Protein AF-A0A962DNU1-F1 (afdb_monomer)

pLDDT: mean 86.79, std 13.13, range [37.0, 98.0]

Structure (mmCIF, N/CA/C/O backbone):
data_AF-A0A962DNU1-F1
#
_entry.id   AF-A0A962DNU1-F1
#
loop_
_atom_site.group_PDB
_atom_site.id
_atom_site.type_symbol
_atom_site.label_atom_id
_atom_site.label_alt_id
_atom_site.label_comp_id
_atom_site.label_asym_id
_atom_site.label_entity_id
_atom_site.label_seq_id
_atom_site.pdbx_PDB_ins_code
_atom_site.Cartn_x
_atom_site.Cartn_y
_atom_site.Cartn_z
_atom_site.occupancy
_atom_site.B_iso_or_equiv
_atom_site.auth_seq_id
_atom_site.auth_comp_id
_atom_site.auth_asym_id
_atom_site.auth_atom_id
_atom_site.pdbx_PDB_model_num
ATOM 1 N N . VAL A 1 1 ? -7.376 10.886 1.011 1.00 90.06 1 VAL A N 1
ATOM 2 C CA . VAL A 1 1 ? -7.982 9.969 0.006 1.00 90.06 1 VAL A CA 1
ATOM 3 C C . VAL A 1 1 ? -8.349 8.607 0.583 1.00 90.06 1 VAL A C 1
ATOM 5 O O . VAL A 1 1 ? -9.534 8.380 0.770 1.00 90.06 1 VAL A O 1
ATOM 8 N N . LEU A 1 2 ? -7.402 7.695 0.871 1.00 94.50 2 LEU A N 1
ATOM 9 C CA . LEU A 1 2 ? -7.750 6.347 1.369 1.00 94.50 2 LEU A CA 1
ATOM 10 C C . LEU A 1 2 ? -8.542 6.388 2.683 1.00 94.50 2 LEU A C 1
ATOM 12 O O . LEU A 1 2 ? -9.574 5.735 2.797 1.00 94.50 2 LEU A O 1
ATOM 16 N N . ALA A 1 3 ? -8.090 7.204 3.640 1.00 93.69 3 ALA A N 1
ATOM 17 C CA . ALA A 1 3 ? -8.799 7.414 4.898 1.00 93.69 3 ALA A CA 1
ATOM 18 C C . ALA A 1 3 ? -10.212 7.979 4.671 1.00 93.69 3 ALA A C 1
ATOM 20 O O . ALA A 1 3 ? -11.169 7.456 5.229 1.00 93.69 3 ALA A O 1
ATOM 21 N N . ASP A 1 4 ? -10.363 8.979 3.798 1.00 92.88 4 ASP A N 1
ATOM 22 C CA . ASP A 1 4 ? -11.668 9.585 3.496 1.00 92.88 4 ASP A CA 1
ATOM 23 C C . ASP A 1 4 ? -12.625 8.597 2.828 1.00 92.88 4 ASP A C 1
ATOM 25 O O . ASP A 1 4 ? -13.796 8.541 3.189 1.00 92.88 4 ASP A O 1
ATOM 29 N N . ASN A 1 5 ? -12.135 7.778 1.890 1.00 95.06 5 ASN A N 1
ATOM 30 C CA . ASN A 1 5 ? -12.926 6.716 1.270 1.00 95.06 5 ASN A CA 1
ATOM 31 C C . ASN A 1 5 ? -13.371 5.677 2.310 1.00 95.06 5 ASN A C 1
ATOM 33 O O . ASN A 1 5 ? -14.540 5.297 2.324 1.00 95.06 5 ASN A O 1
ATOM 37 N N . ALA A 1 6 ? -12.480 5.276 3.221 1.00 94.44 6 ALA A N 1
ATOM 38 C CA . ALA A 1 6 ? -12.826 4.359 4.300 1.00 94.44 6 ALA A CA 1
ATOM 39 C C . ALA A 1 6 ? -13.863 4.965 5.263 1.00 94.44 6 ALA A C 1
ATOM 41 O O . ALA A 1 6 ? -14.832 4.292 5.611 1.00 94.44 6 ALA A O 1
ATOM 42 N N . ILE A 1 7 ? -13.724 6.241 5.639 1.00 93.50 7 ILE A N 1
ATOM 43 C CA . ILE A 1 7 ? -14.702 6.952 6.479 1.00 93.50 7 ILE A CA 1
ATOM 44 C C . ILE A 1 7 ? -16.047 7.078 5.758 1.00 93.50 7 ILE A C 1
ATOM 46 O O . ILE A 1 7 ? -17.095 6.821 6.352 1.00 93.50 7 ILE A O 1
ATOM 50 N N . ALA A 1 8 ? -16.038 7.443 4.475 1.00 93.19 8 ALA A N 1
ATOM 51 C CA . ALA A 1 8 ? -17.246 7.501 3.662 1.00 93.19 8 ALA A CA 1
ATOM 52 C C . ALA A 1 8 ? -17.931 6.129 3.607 1.00 93.19 8 ALA A C 1
ATOM 54 O O . ALA A 1 8 ? -19.145 6.050 3.770 1.00 93.19 8 ALA A O 1
ATOM 55 N N . GLY A 1 9 ? -17.158 5.049 3.456 1.00 92.38 9 GLY A N 1
ATOM 56 C CA . GLY A 1 9 ? -17.661 3.677 3.483 1.00 92.38 9 GLY A CA 1
ATOM 57 C C . GLY A 1 9 ? -18.264 3.280 4.830 1.00 92.38 9 GLY A C 1
ATOM 58 O O . GLY A 1 9 ? -19.312 2.644 4.856 1.00 92.38 9 GLY A O 1
ATOM 59 N N . GLN A 1 10 ? -17.661 3.702 5.945 1.00 90.19 10 GLN A N 1
ATOM 60 C CA . GLN A 1 10 ? -18.200 3.476 7.292 1.00 90.19 10 GLN A CA 1
ATOM 61 C C . GLN A 1 10 ? -19.507 4.244 7.546 1.00 90.19 10 GLN A C 1
ATOM 63 O O . GLN A 1 10 ? -20.372 3.755 8.268 1.00 90.19 10 GLN A O 1
ATOM 68 N N . LYS A 1 11 ? -19.656 5.443 6.966 1.00 89.94 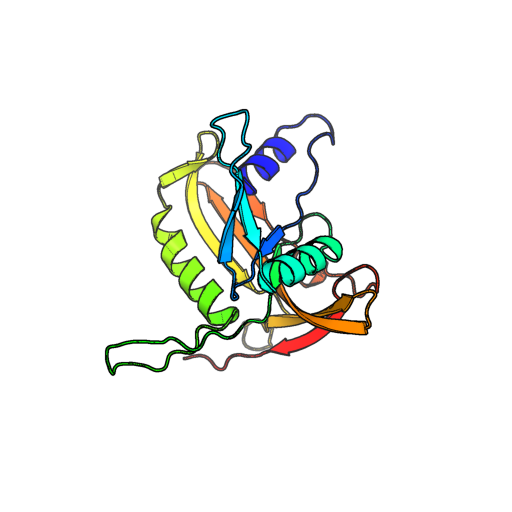11 LYS A N 1
ATOM 69 C CA . LYS A 1 11 ? -20.847 6.298 7.120 1.00 89.94 11 LYS A CA 1
ATOM 70 C C . LYS A 1 11 ? -21.970 5.969 6.131 1.00 89.94 11 LYS A C 1
ATOM 72 O O . LYS A 1 11 ? -23.107 6.390 6.339 1.00 89.94 11 LYS A O 1
ATOM 77 N N . ALA A 1 12 ? -21.676 5.263 5.042 1.00 89.69 12 ALA A N 1
ATOM 78 C CA . ALA A 1 12 ? -22.659 4.9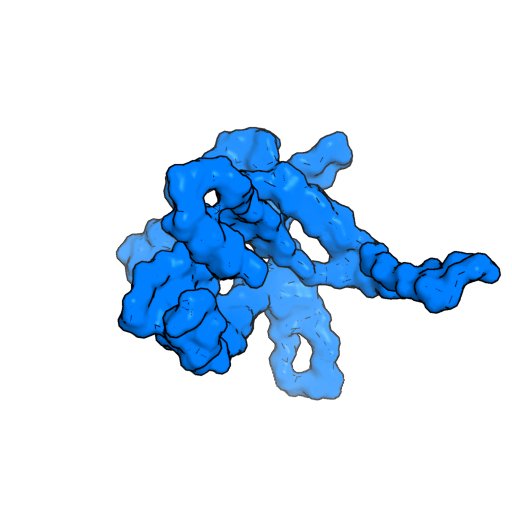60 4.012 1.00 89.69 12 ALA A CA 1
ATOM 79 C C . ALA A 1 12 ? -23.690 3.929 4.506 1.00 89.69 12 ALA A C 1
ATOM 81 O O . ALA A 1 12 ? -23.347 2.834 4.939 1.00 89.69 12 ALA A O 1
ATOM 82 N N . ALA A 1 13 ? -24.980 4.251 4.369 1.00 83.38 13 ALA A N 1
ATOM 83 C CA . ALA A 1 13 ? -26.078 3.339 4.717 1.00 83.38 13 ALA A CA 1
ATOM 84 C C . ALA A 1 13 ? -26.212 2.141 3.752 1.00 83.38 13 ALA A C 1
ATOM 86 O O . ALA A 1 13 ? -26.921 1.178 4.031 1.00 83.38 13 ALA A O 1
ATOM 87 N N . SER A 1 14 ? -25.550 2.206 2.595 1.00 86.38 14 SER A N 1
ATOM 88 C CA . SER A 1 14 ? -25.542 1.166 1.566 1.00 86.38 14 SER A CA 1
ATOM 89 C C . SER A 1 14 ? -24.121 0.961 1.036 1.00 86.38 14 SER A C 1
ATOM 91 O O . SER A 1 14 ? -23.241 1.792 1.251 1.00 86.38 14 SER A O 1
ATOM 93 N N . ARG A 1 15 ? -23.875 -0.146 0.326 1.00 83.94 15 ARG A N 1
ATOM 94 C CA . ARG A 1 15 ? -22.558 -0.495 -0.244 1.00 83.94 15 ARG A CA 1
ATOM 95 C C . ARG A 1 15 ? -22.231 0.292 -1.524 1.00 83.94 15 ARG A C 1
ATOM 97 O O . ARG A 1 15 ? -21.867 -0.293 -2.538 1.00 83.94 15 ARG A O 1
ATOM 104 N N . THR A 1 16 ? -22.401 1.611 -1.497 1.00 91.88 16 THR A N 1
ATOM 105 C CA . THR A 1 16 ? -22.161 2.498 -2.649 1.00 91.88 16 THR A CA 1
ATOM 106 C C . THR A 1 16 ? -20.724 2.999 -2.737 1.00 91.88 16 THR A C 1
ATOM 108 O O . THR A 1 16 ? -20.302 3.446 -3.800 1.00 91.88 16 THR A O 1
ATOM 111 N N . VAL A 1 17 ? -19.960 2.915 -1.646 1.00 95.06 17 VAL A N 1
ATOM 112 C CA . VAL A 1 17 ? -18.558 3.344 -1.615 1.00 95.06 17 VAL A CA 1
ATOM 113 C C . VAL A 1 17 ? -17.656 2.177 -2.037 1.00 95.06 17 VAL A C 1
ATOM 115 O O . VAL A 1 17 ? -17.676 1.134 -1.379 1.00 95.06 17 VAL A O 1
ATOM 118 N N . PRO A 1 18 ? -16.872 2.312 -3.123 1.00 94.56 18 PRO A N 1
ATOM 119 C CA . PRO A 1 18 ? -16.012 1.238 -3.601 1.00 94.56 18 PRO A CA 1
ATOM 120 C C . PRO A 1 18 ? -14.772 1.083 -2.719 1.00 94.56 18 PRO A C 1
ATOM 122 O O . PRO A 1 18 ? -14.249 2.066 -2.190 1.00 94.56 18 PRO A O 1
ATOM 125 N N . LEU A 1 19 ? -14.260 -0.148 -2.639 1.00 94.38 19 LEU A N 1
ATOM 126 C CA . LEU A 1 19 ? -12.949 -0.422 -2.059 1.00 94.38 19 LEU A CA 1
ATOM 127 C C . LEU A 1 19 ? -11.858 -0.009 -3.044 1.00 94.38 19 LEU A C 1
ATOM 129 O O . LEU A 1 19 ? -11.752 -0.563 -4.141 1.00 94.38 19 LEU A O 1
ATOM 133 N N . LEU A 1 20 ? -11.039 0.957 -2.641 1.00 96.06 20 LEU A N 1
ATOM 134 C CA . LEU A 1 20 ? -9.926 1.419 -3.457 1.00 96.06 20 LEU A CA 1
ATOM 135 C C . LEU A 1 20 ? -8.789 0.399 -3.463 1.00 96.06 20 LEU A C 1
ATOM 137 O O . LEU A 1 20 ? -8.503 -0.257 -2.464 1.00 96.06 20 LEU A O 1
ATOM 141 N N . ARG A 1 21 ? -8.133 0.288 -4.614 1.00 96.19 21 ARG A N 1
ATOM 142 C CA . ARG A 1 21 ? -6.874 -0.436 -4.784 1.00 96.19 21 ARG A CA 1
ATOM 143 C C . ARG A 1 21 ? -5.774 0.590 -4.943 1.00 96.19 21 ARG A C 1
ATOM 145 O O . ARG A 1 21 ? -5.973 1.594 -5.627 1.00 96.19 21 ARG A O 1
ATOM 152 N N . THR A 1 22 ? -4.636 0.380 -4.302 1.00 96.62 22 THR A N 1
ATOM 153 C CA . THR A 1 22 ? -3.547 1.358 -4.330 1.00 96.62 22 THR A CA 1
ATOM 154 C C . THR A 1 22 ? -2.217 0.663 -4.507 1.00 96.62 22 THR A C 1
ATOM 156 O O . THR A 1 22 ? -1.989 -0.434 -4.001 1.00 96.62 22 THR A O 1
ATOM 159 N N . SER A 1 23 ? -1.329 1.297 -5.259 1.00 96.19 23 SER A N 1
ATOM 160 C CA . SER A 1 23 ? 0.041 0.839 -5.419 1.00 96.19 23 SER A CA 1
ATOM 161 C C . SER A 1 23 ? 0.984 2.023 -5.326 1.00 96.19 23 SER A C 1
ATOM 163 O O . SER A 1 23 ? 0.692 3.091 -5.861 1.00 96.19 23 SER A O 1
ATOM 165 N N . PHE A 1 24 ? 2.101 1.814 -4.647 1.00 95.75 24 PHE A N 1
ATOM 166 C CA . PHE A 1 24 ? 3.208 2.748 -4.547 1.00 95.75 24 PHE A CA 1
ATOM 167 C C . PHE A 1 24 ? 4.437 2.112 -5.176 1.00 95.75 24 PHE A C 1
ATOM 169 O O . PHE A 1 24 ? 4.700 0.925 -4.989 1.00 95.75 24 PHE A O 1
ATOM 176 N N . HIS A 1 25 ? 5.192 2.899 -5.923 1.00 94.44 25 HIS A N 1
ATOM 177 C CA . HIS A 1 25 ? 6.433 2.462 -6.533 1.00 94.44 25 HIS A CA 1
ATOM 178 C C . HIS A 1 25 ? 7.313 3.681 -6.779 1.00 94.44 25 HIS A C 1
ATOM 180 O O . HIS A 1 25 ? 6.797 4.791 -6.922 1.00 94.44 25 HIS A O 1
ATOM 186 N N . VAL A 1 26 ? 8.623 3.470 -6.823 1.00 92.25 26 VAL A N 1
ATOM 187 C CA . VAL A 1 26 ? 9.590 4.518 -7.127 1.00 92.25 26 VAL A CA 1
ATOM 188 C C . VAL A 1 26 ? 10.453 4.044 -8.279 1.00 92.25 26 VAL A C 1
ATOM 190 O O . VAL A 1 26 ? 10.909 2.904 -8.299 1.00 92.25 26 VAL A O 1
ATOM 193 N N . GLY A 1 27 ? 10.650 4.923 -9.251 1.00 89.94 27 GLY A N 1
ATOM 194 C CA . GLY A 1 27 ? 11.425 4.641 -10.444 1.00 89.94 27 GLY A CA 1
ATOM 195 C C . GLY A 1 27 ? 11.503 5.865 -11.343 1.00 89.94 27 GLY A C 1
ATOM 196 O O . GLY A 1 27 ? 10.883 6.897 -11.079 1.00 89.94 27 GLY A O 1
ATOM 197 N N . ASN A 1 28 ? 12.268 5.735 -12.419 1.00 88.94 28 ASN A N 1
ATOM 198 C CA . ASN A 1 28 ? 12.520 6.834 -13.339 1.00 88.94 28 ASN A CA 1
ATOM 199 C C . ASN A 1 28 ? 11.260 7.195 -14.141 1.00 88.94 28 ASN A C 1
ATOM 201 O O . ASN A 1 28 ? 10.579 6.328 -14.699 1.00 88.94 28 ASN A O 1
ATOM 205 N N . CYS A 1 29 ? 10.991 8.493 -14.236 1.00 92.31 29 CYS A N 1
ATOM 206 C CA . CYS A 1 29 ? 10.002 9.078 -15.131 1.00 92.31 29 CYS A CA 1
ATOM 207 C C . CYS A 1 29 ? 10.464 10.457 -15.602 1.00 92.31 29 CYS A C 1
ATOM 209 O O . CYS A 1 29 ? 11.399 11.036 -15.052 1.00 92.31 29 CYS A O 1
ATOM 211 N N . TYR A 1 30 ? 9.804 10.962 -16.633 1.00 91.00 30 TYR A N 1
ATOM 212 C CA . TYR A 1 30 ? 9.902 12.341 -17.071 1.00 91.00 30 TYR A CA 1
ATOM 213 C C . TYR A 1 30 ? 8.501 12.935 -17.175 1.00 91.00 30 TYR A C 1
ATOM 215 O O . TYR A 1 30 ? 7.520 12.230 -17.428 1.00 91.00 30 TYR A O 1
ATOM 223 N N . GLU A 1 31 ? 8.424 14.242 -16.971 1.00 91.31 31 GLU A N 1
ATOM 224 C CA . GLU A 1 31 ? 7.224 15.022 -17.234 1.00 91.31 31 GLU A CA 1
ATOM 225 C C . GLU A 1 31 ? 7.194 15.409 -18.714 1.00 91.31 31 GLU A C 1
ATOM 227 O O . GLU A 1 31 ? 8.195 15.855 -19.283 1.00 91.31 31 GLU A O 1
ATOM 232 N N . PHE A 1 32 ? 6.046 15.208 -19.352 1.00 87.31 32 PHE A N 1
ATOM 233 C CA . PHE A 1 32 ? 5.815 15.557 -20.741 1.00 87.31 32 PHE A CA 1
ATOM 234 C C . PHE A 1 32 ? 4.717 16.609 -20.839 1.00 87.31 32 PHE A C 1
ATOM 236 O O . PHE A 1 32 ? 3.576 16.383 -20.441 1.00 87.31 32 PHE A O 1
ATOM 243 N N . HIS A 1 33 ? 5.074 17.775 -21.375 1.00 84.56 33 HIS A N 1
ATOM 244 C CA . HIS A 1 33 ? 4.165 18.906 -21.501 1.00 84.56 33 HIS A CA 1
ATOM 245 C C . HIS A 1 33 ? 3.566 18.954 -22.909 1.00 84.56 33 HIS A C 1
ATOM 247 O O . HIS A 1 33 ? 4.265 19.230 -23.887 1.00 84.56 33 HIS A O 1
ATOM 253 N N . HIS A 1 34 ? 2.257 18.733 -23.012 1.00 76.25 34 HIS A N 1
ATOM 254 C CA . HIS A 1 34 ? 1.492 18.964 -24.232 1.00 76.25 34 HIS A CA 1
ATOM 255 C C . HIS A 1 34 ? 0.964 20.399 -24.256 1.00 76.25 34 HIS A C 1
ATOM 257 O O . HIS A 1 34 ? 0.163 20.795 -23.407 1.00 76.25 34 HIS A O 1
ATOM 263 N N . ALA A 1 35 ? 1.377 21.171 -25.261 1.00 69.75 35 ALA A N 1
ATOM 264 C CA . ALA A 1 35 ? 0.729 22.430 -25.601 1.00 69.75 35 ALA A CA 1
ATOM 265 C C . ALA A 1 35 ? -0.326 22.167 -26.686 1.00 69.75 35 ALA A C 1
ATOM 267 O O . ALA A 1 35 ? 0.021 21.850 -27.826 1.00 69.75 35 ALA A O 1
ATOM 268 N N . GLU A 1 36 ? -1.614 22.296 -26.359 1.00 65.44 36 GLU A N 1
ATOM 269 C CA . GLU A 1 36 ? -2.648 22.372 -27.393 1.00 65.44 36 GLU A CA 1
ATOM 270 C C . GLU A 1 36 ? -2.539 23.724 -28.110 1.00 65.44 36 GLU A C 1
ATOM 272 O O . GL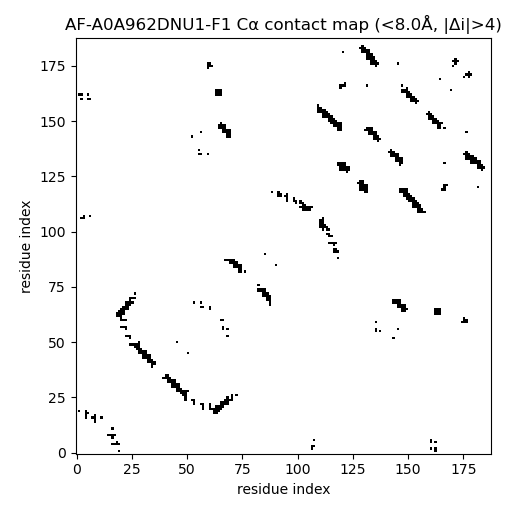U A 1 36 ? -2.635 24.783 -27.499 1.00 65.44 36 GLU A O 1
ATOM 277 N N . GLY A 1 37 ? -2.358 23.714 -29.433 1.00 62.31 37 GLY A N 1
ATOM 278 C CA . GLY A 1 37 ? -2.151 24.944 -30.212 1.00 62.31 37 GLY A CA 1
ATOM 279 C C . GLY A 1 37 ? -3.335 25.924 -30.226 1.00 62.31 37 GLY A C 1
ATOM 280 O O . GLY A 1 37 ? -3.174 27.048 -30.694 1.00 62.31 37 GLY A O 1
ATOM 281 N N . LEU A 1 38 ? -4.515 25.517 -29.740 1.00 66.69 38 LEU A N 1
ATOM 282 C CA . LEU A 1 38 ? -5.749 26.317 -29.759 1.00 66.69 38 LEU A CA 1
ATOM 283 C C . LEU A 1 38 ? -6.310 26.645 -28.364 1.00 66.69 38 LEU A C 1
ATOM 285 O O . LEU A 1 38 ? -7.177 27.510 -28.270 1.00 66.69 38 LEU A O 1
ATOM 289 N N . ASN A 1 39 ? -5.806 26.017 -27.296 1.00 59.22 39 ASN A N 1
ATOM 290 C CA . ASN A 1 39 ? -6.192 26.294 -25.912 1.00 59.22 39 ASN A CA 1
ATOM 291 C C . ASN A 1 39 ? -4.928 26.436 -25.052 1.00 59.22 39 ASN A C 1
ATOM 293 O O . ASN A 1 39 ? -4.093 25.538 -25.066 1.00 59.22 39 ASN A O 1
ATOM 297 N N . PRO A 1 40 ? -4.784 27.493 -24.233 1.00 60.34 40 PRO A N 1
ATOM 298 C CA . PRO A 1 40 ? -3.614 27.683 -23.369 1.00 60.34 40 PRO A CA 1
ATOM 299 C C . PRO A 1 40 ? -3.532 26.685 -22.194 1.00 60.34 40 PRO A C 1
ATOM 301 O O . PRO A 1 40 ? -2.744 26.883 -21.270 1.00 60.34 40 PRO A O 1
ATOM 304 N N . THR A 1 41 ? -4.339 25.622 -22.192 1.00 63.78 41 THR A N 1
ATOM 305 C CA . THR A 1 41 ? -4.283 24.566 -21.183 1.00 63.78 41 THR A CA 1
ATOM 306 C C . THR A 1 41 ? -3.073 23.678 -21.465 1.00 63.78 41 THR A C 1
ATOM 308 O O . THR A 1 41 ? -3.060 22.908 -22.421 1.00 63.78 41 THR A O 1
ATOM 311 N N . MET A 1 42 ? -2.038 23.795 -20.633 1.00 64.75 42 MET A N 1
ATOM 312 C CA . MET A 1 42 ? -0.929 22.844 -20.631 1.00 64.75 42 MET A CA 1
ATOM 313 C C . MET A 1 42 ? -1.363 21.575 -19.899 1.00 64.75 42 MET A C 1
ATOM 315 O O . MET A 1 42 ? -1.713 21.632 -18.719 1.00 64.75 42 MET A O 1
ATOM 319 N N . TYR A 1 43 ? -1.320 20.439 -20.591 1.00 75.12 43 TYR A N 1
ATOM 320 C CA . TYR A 1 43 ? -1.427 19.127 -19.956 1.00 75.12 43 TYR A CA 1
ATOM 321 C C . TYR A 1 43 ? -0.017 18.624 -19.638 1.00 75.12 43 TYR A C 1
ATOM 323 O O . TYR A 1 43 ? 0.879 18.723 -20.477 1.00 75.12 43 TYR A O 1
ATOM 331 N N . CYS A 1 44 ? 0.184 18.131 -18.416 1.00 81.56 44 CYS A N 1
ATOM 332 C CA . CYS A 1 44 ? 1.431 17.509 -17.983 1.00 81.56 44 CYS A CA 1
ATOM 333 C C . CYS A 1 44 ? 1.166 16.028 -17.712 1.00 81.56 44 CYS A C 1
ATOM 335 O O . CYS A 1 44 ? 0.382 15.702 -16.818 1.00 81.56 44 CYS A O 1
ATOM 337 N N . ASP A 1 45 ? 1.811 15.158 -18.483 1.00 88.44 45 ASP A N 1
ATOM 338 C CA . ASP A 1 45 ? 1.756 13.711 -18.310 1.00 88.44 45 ASP A CA 1
ATOM 339 C C . ASP A 1 45 ? 3.062 13.205 -17.694 1.00 88.44 45 ASP A C 1
ATOM 341 O O . ASP A 1 45 ? 4.151 13.627 -18.079 1.00 88.44 45 ASP A O 1
ATOM 345 N N . ILE A 1 46 ? 2.970 12.254 -16.764 1.00 90.00 46 ILE A N 1
ATOM 346 C CA . ILE A 1 46 ? 4.141 11.535 -16.250 1.00 90.00 46 ILE A CA 1
ATOM 347 C C . ILE A 1 46 ? 4.333 10.284 -17.103 1.00 90.00 46 ILE A C 1
ATOM 349 O O . ILE A 1 46 ? 3.442 9.434 -17.187 1.00 90.00 46 ILE A O 1
ATOM 353 N N . VAL A 1 47 ? 5.508 10.144 -17.711 1.00 91.75 47 VAL A N 1
ATOM 354 C CA . VAL A 1 47 ? 5.833 9.026 -18.602 1.00 91.75 47 VAL A CA 1
ATOM 355 C C . VAL A 1 47 ? 7.117 8.349 -18.138 1.00 91.75 47 VAL A C 1
ATOM 357 O O . VAL A 1 47 ? 8.099 8.998 -17.790 1.00 91.75 47 VAL A O 1
ATOM 360 N N . GLY A 1 48 ? 7.128 7.020 -18.122 1.00 91.50 48 GLY A N 1
ATOM 361 C CA . GLY A 1 48 ? 8.306 6.243 -17.753 1.00 91.50 48 GLY A CA 1
ATOM 362 C C . GLY A 1 48 ? 7.958 4.803 -17.416 1.00 91.50 48 GLY A C 1
ATOM 363 O O . GLY A 1 48 ? 6.787 4.437 -17.318 1.00 91.50 48 GLY A O 1
ATOM 364 N N . ASP A 1 49 ? 8.980 3.981 -17.195 1.00 89.62 49 ASP A N 1
ATOM 365 C CA . ASP A 1 49 ? 8.770 2.582 -16.818 1.00 89.62 49 ASP A CA 1
ATOM 366 C C . ASP A 1 49 ? 7.982 2.467 -15.506 1.00 89.62 49 ASP A C 1
ATOM 368 O O . ASP A 1 49 ? 7.107 1.607 -15.404 1.00 89.62 49 ASP A O 1
ATOM 372 N N . VAL A 1 50 ? 8.193 3.395 -14.561 1.00 91.56 50 VAL A N 1
ATOM 373 C CA . VAL A 1 50 ? 7.468 3.469 -13.278 1.00 91.56 50 VAL A CA 1
ATOM 374 C C . VAL A 1 50 ? 5.947 3.516 -13.451 1.00 91.56 50 VAL A C 1
ATOM 376 O O . VAL A 1 50 ? 5.222 2.888 -12.679 1.00 91.56 50 VAL A O 1
ATOM 379 N N . THR A 1 51 ? 5.432 4.189 -14.485 1.00 93.06 51 THR A N 1
ATOM 380 C CA . THR A 1 51 ? 3.980 4.286 -14.701 1.00 93.06 51 THR A CA 1
ATOM 381 C C . THR A 1 51 ? 3.410 2.985 -15.262 1.00 93.06 51 THR A C 1
ATOM 383 O O . THR A 1 51 ? 2.317 2.569 -14.876 1.00 93.06 51 THR A O 1
ATOM 386 N N . ILE A 1 52 ? 4.188 2.269 -16.080 1.00 90.19 52 ILE A N 1
ATOM 387 C CA . ILE A 1 52 ? 3.859 0.919 -16.559 1.00 90.19 52 ILE A CA 1
ATOM 388 C C . ILE A 1 52 ? 3.904 -0.090 -15.400 1.00 90.19 52 ILE A C 1
ATOM 390 O O . ILE A 1 52 ? 3.060 -0.985 -15.329 1.00 90.19 52 ILE A O 1
ATOM 394 N N . GLU A 1 53 ? 4.892 0.021 -14.503 1.00 91.44 53 GLU A N 1
ATOM 395 C CA . GLU A 1 53 ? 4.988 -0.774 -13.266 1.00 91.44 53 GLU A CA 1
ATOM 396 C C . GLU A 1 53 ? 3.723 -0.612 -12.427 1.00 91.44 53 GLU A C 1
ATOM 398 O O . GLU A 1 53 ? 3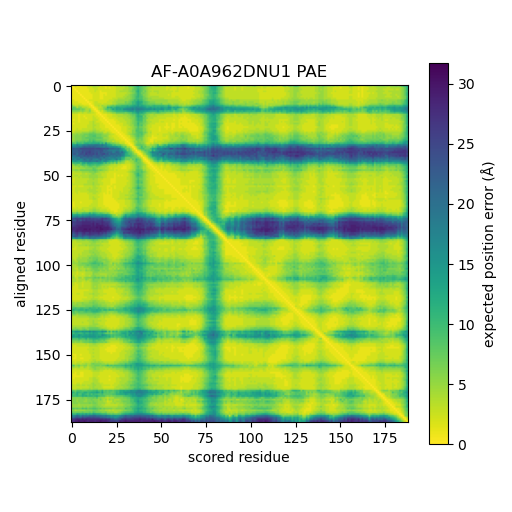.027 -1.594 -12.162 1.00 91.44 53 GLU A O 1
ATOM 403 N N . LEU A 1 54 ? 3.385 0.635 -12.096 1.00 93.38 54 LEU A N 1
ATOM 404 C CA . LEU A 1 54 ? 2.240 0.979 -11.262 1.00 93.38 54 LEU A CA 1
ATOM 405 C C . LEU A 1 54 ? 0.918 0.512 -11.864 1.00 93.38 54 LEU A C 1
ATOM 407 O O . LEU A 1 54 ? 0.115 -0.089 -11.154 1.00 93.38 54 LEU A O 1
ATOM 411 N N . ALA A 1 55 ? 0.695 0.736 -13.162 1.00 92.88 55 ALA A N 1
ATOM 412 C CA . ALA A 1 55 ? -0.536 0.309 -13.823 1.00 92.88 55 ALA A CA 1
ATOM 413 C C . ALA A 1 55 ? -0.753 -1.206 -13.682 1.00 92.88 55 ALA A C 1
ATOM 415 O O . ALA A 1 55 ? -1.837 -1.650 -13.302 1.00 92.88 55 ALA A O 1
ATOM 416 N N . ARG A 1 56 ? 0.305 -1.995 -13.907 1.00 90.62 56 ARG A N 1
ATOM 417 C CA . ARG A 1 56 ? 0.262 -3.459 -13.774 1.00 90.62 56 ARG A CA 1
ATOM 418 C C . ARG A 1 56 ? 0.072 -3.901 -12.329 1.00 90.62 56 ARG A C 1
ATOM 420 O O . ARG A 1 56 ? -0.657 -4.859 -12.085 1.00 90.62 56 ARG A O 1
ATOM 427 N N . MET A 1 57 ? 0.701 -3.211 -11.377 1.00 94.38 57 MET A N 1
ATOM 428 C CA . MET A 1 57 ? 0.519 -3.502 -9.957 1.00 94.38 57 MET A CA 1
ATOM 429 C C . MET A 1 57 ? -0.926 -3.281 -9.511 1.00 94.38 57 MET A C 1
ATOM 431 O O . MET A 1 57 ? -1.521 -4.168 -8.906 1.00 94.38 57 MET A O 1
ATOM 435 N N . VAL A 1 58 ? -1.515 -2.131 -9.853 1.00 94.62 58 VAL A N 1
ATOM 436 C CA . VAL A 1 58 ? -2.899 -1.806 -9.478 1.00 94.62 58 VAL A CA 1
ATOM 437 C C . VAL A 1 58 ? -3.894 -2.762 -10.142 1.00 94.62 58 VAL A C 1
ATOM 439 O O . VAL A 1 58 ? -4.897 -3.124 -9.524 1.00 94.62 58 VAL A O 1
ATOM 442 N N . GLU A 1 59 ? -3.623 -3.206 -11.373 1.00 93.06 59 GLU A N 1
ATOM 443 C CA . GLU A 1 59 ? -4.458 -4.178 -12.089 1.00 93.06 59 GLU A CA 1
ATOM 444 C C . GLU A 1 59 ? -4.581 -5.509 -11.324 1.00 93.06 59 GLU A C 1
ATOM 446 O O . GLU A 1 59 ? -5.697 -6.018 -11.189 1.00 93.06 59 GLU A O 1
ATOM 451 N N . HIS A 1 60 ? -3.477 -5.985 -10.730 1.00 93.19 60 HIS A N 1
ATOM 452 C CA . HIS A 1 60 ? -3.380 -7.247 -9.974 1.00 93.19 60 HIS A CA 1
ATOM 453 C C . HIS A 1 60 ? -3.563 -7.085 -8.456 1.00 93.19 60 HIS A C 1
ATOM 455 O O . HIS A 1 60 ? -3.396 -8.040 -7.696 1.00 93.19 60 HIS A O 1
ATOM 461 N N . ALA A 1 61 ? -3.909 -5.888 -7.984 1.00 94.94 61 ALA A N 1
ATOM 462 C CA . ALA A 1 61 ? -4.245 -5.672 -6.585 1.00 94.94 61 ALA A CA 1
ATOM 463 C C . ALA A 1 61 ? -5.657 -6.205 -6.276 1.00 94.94 61 ALA A C 1
ATOM 465 O O . ALA A 1 61 ? -6.604 -6.013 -7.051 1.00 94.94 61 ALA A O 1
ATOM 466 N N . MET A 1 62 ? -5.822 -6.824 -5.108 1.00 96.12 62 MET A N 1
ATOM 467 C CA . MET A 1 62 ? -7.130 -7.158 -4.541 1.00 96.12 62 MET A CA 1
ATOM 468 C C . MET A 1 62 ? -7.881 -5.875 -4.126 1.00 96.12 62 MET A C 1
ATOM 470 O O . MET A 1 62 ? -7.246 -4.870 -3.792 1.00 96.12 62 MET A O 1
ATOM 474 N N . PRO A 1 63 ? -9.228 -5.861 -4.102 1.00 95.81 63 PRO A N 1
ATOM 475 C CA . PRO A 1 63 ? -9.997 -4.731 -3.571 1.00 95.81 63 PRO A CA 1
ATOM 476 C C . PRO A 1 63 ? -9.587 -4.380 -2.130 1.00 95.81 63 PRO A C 1
ATOM 478 O O . PRO A 1 63 ? -9.598 -5.248 -1.262 1.00 95.81 63 PRO A O 1
ATOM 481 N N . GLY A 1 64 ? -9.241 -3.116 -1.864 1.00 96.19 64 GLY A N 1
ATOM 482 C CA . GLY A 1 64 ? -8.761 -2.670 -0.548 1.00 96.19 64 GLY A CA 1
ATOM 483 C C . GLY A 1 64 ? -7.265 -2.895 -0.299 1.00 96.19 64 GLY A C 1
ATOM 484 O O . GLY A 1 64 ? -6.769 -2.516 0.762 1.00 96.19 64 GLY A O 1
ATOM 485 N N . GLN A 1 65 ? -6.539 -3.505 -1.241 1.00 97.50 65 GLN A N 1
ATOM 486 C CA . GLN A 1 65 ? -5.116 -3.794 -1.091 1.00 97.50 65 GLN A CA 1
ATOM 487 C C . GLN A 1 65 ? -4.247 -2.565 -1.354 1.00 97.50 65 GLN A C 1
ATOM 489 O O . GLN A 1 65 ? -4.514 -1.768 -2.259 1.00 97.50 65 GLN A O 1
ATOM 494 N N . ILE A 1 66 ? -3.165 -2.469 -0.583 1.00 98.00 66 ILE A N 1
ATOM 495 C CA . ILE A 1 66 ? -2.077 -1.525 -0.804 1.00 98.00 66 ILE A CA 1
ATOM 496 C C . ILE A 1 66 ? -0.840 -2.340 -1.170 1.00 98.00 66 ILE A C 1
ATOM 498 O O . ILE A 1 66 ? -0.368 -3.147 -0.369 1.00 98.00 66 ILE A O 1
ATOM 502 N N . LEU A 1 67 ? -0.327 -2.131 -2.378 1.00 97.50 67 LEU A N 1
ATOM 503 C CA . LEU A 1 67 ? 0.915 -2.735 -2.847 1.00 97.50 67 LEU A CA 1
ATOM 504 C C . LEU A 1 67 ? 2.056 -1.719 -2.819 1.00 97.50 67 LEU A C 1
ATOM 506 O O . LEU A 1 67 ? 1.864 -0.547 -3.131 1.00 97.50 67 LEU A O 1
ATOM 510 N N . VAL A 1 68 ? 3.255 -2.183 -2.499 1.00 97.62 68 VAL A N 1
ATOM 511 C CA . VAL A 1 68 ? 4.495 -1.404 -2.582 1.00 97.62 68 VAL A CA 1
ATOM 512 C C . VAL A 1 68 ? 5.457 -2.182 -3.464 1.00 97.62 68 VAL A C 1
ATOM 514 O O . VAL A 1 68 ? 5.777 -3.323 -3.150 1.00 97.62 68 VAL A O 1
ATOM 517 N N . GLY A 1 69 ? 5.864 -1.627 -4.601 1.00 96.19 69 GLY A N 1
ATOM 518 C CA . GLY A 1 69 ? 6.715 -2.346 -5.547 1.00 96.19 69 GLY A CA 1
ATOM 519 C C . GLY A 1 69 ? 8.114 -2.556 -4.976 1.00 96.19 69 GLY A C 1
ATOM 520 O O . GLY A 1 69 ? 8.598 -1.734 -4.207 1.00 96.19 69 GLY A O 1
ATOM 521 N N . ASP A 1 70 ? 8.758 -3.652 -5.358 1.00 94.62 70 ASP A N 1
ATOM 522 C CA . ASP A 1 70 ? 10.126 -3.997 -4.961 1.00 94.62 70 ASP A CA 1
ATOM 523 C C . ASP A 1 70 ? 11.124 -3.162 -5.781 1.00 94.62 70 ASP A C 1
ATOM 525 O O . ASP A 1 70 ? 11.575 -3.584 -6.845 1.00 94.62 70 ASP A O 1
ATOM 529 N N . PHE A 1 71 ? 11.399 -1.939 -5.327 1.00 92.00 71 PHE A N 1
ATOM 530 C CA . PHE A 1 71 ? 12.424 -1.063 -5.897 1.00 92.00 71 PHE A CA 1
ATOM 531 C C . PHE A 1 71 ? 13.655 -1.005 -4.992 1.00 92.00 71 PHE A C 1
ATOM 533 O O . PHE A 1 71 ? 13.565 -1.205 -3.779 1.00 92.00 71 PHE A O 1
ATOM 540 N N . ALA A 1 72 ? 14.791 -0.671 -5.596 1.00 86.75 72 ALA A N 1
ATOM 541 C CA . ALA A 1 72 ? 16.016 -0.305 -4.908 1.00 86.75 72 ALA A CA 1
ATOM 542 C C . ALA A 1 72 ? 16.579 0.944 -5.584 1.00 86.75 72 ALA A C 1
ATOM 544 O O . ALA A 1 72 ? 16.835 0.936 -6.789 1.00 86.75 72 ALA A O 1
ATOM 545 N N . LEU A 1 73 ? 16.719 2.022 -4.817 1.00 76.75 73 LEU A N 1
ATOM 546 C CA . LEU A 1 73 ? 17.326 3.257 -5.291 1.00 76.75 73 LEU A CA 1
ATOM 547 C C . LEU A 1 73 ? 18.779 3.302 -4.847 1.00 76.75 73 LEU A C 1
ATOM 549 O O . LEU A 1 73 ? 19.080 3.163 -3.661 1.00 76.75 73 LEU A O 1
ATOM 553 N N . GLU A 1 74 ? 19.666 3.557 -5.798 1.00 66.12 74 GLU A N 1
ATOM 554 C CA . GLU A 1 74 ? 21.012 4.017 -5.489 1.00 66.12 74 GLU A CA 1
ATOM 555 C C . GLU A 1 74 ? 20.895 5.482 -5.056 1.00 66.12 74 GLU A C 1
ATOM 557 O O . GLU A 1 74 ? 20.573 6.363 -5.857 1.00 66.12 74 GLU A O 1
ATOM 562 N N . THR A 1 75 ? 21.071 5.749 -3.762 1.00 55.12 75 THR A N 1
ATOM 563 C CA . THR A 1 75 ? 21.077 7.123 -3.255 1.00 55.12 75 THR A CA 1
ATOM 564 C C . THR A 1 75 ? 22.319 7.823 -3.795 1.00 55.12 75 THR A C 1
ATOM 566 O O . THR A 1 75 ? 23.434 7.532 -3.376 1.00 55.12 75 THR A O 1
ATOM 569 N N . ILE A 1 76 ? 22.143 8.766 -4.722 1.00 49.56 76 ILE A N 1
ATOM 570 C CA . ILE A 1 76 ? 23.225 9.654 -5.161 1.00 49.56 76 ILE A CA 1
ATOM 571 C C . ILE A 1 76 ? 23.369 10.752 -4.098 1.00 49.56 76 ILE A C 1
ATOM 573 O O . ILE A 1 76 ? 22.823 11.846 -4.241 1.00 49.56 76 ILE A O 1
ATOM 577 N N . SER A 1 77 ? 24.052 10.467 -2.989 1.00 48.78 77 SER A N 1
ATOM 578 C CA . SER A 1 77 ? 24.431 11.504 -2.025 1.00 48.78 77 SER A CA 1
ATOM 579 C C . SER A 1 77 ? 25.713 12.202 -2.487 1.00 48.78 77 SER A C 1
ATOM 581 O O . SER A 1 77 ? 26.734 11.559 -2.711 1.00 48.78 77 SER A O 1
ATOM 583 N N . GLN A 1 78 ? 25.685 13.535 -2.601 1.00 50.62 78 GLN A N 1
ATOM 584 C CA . GLN A 1 78 ? 26.890 14.351 -2.836 1.00 50.62 78 GLN A CA 1
ATOM 585 C C . GLN A 1 78 ? 27.766 14.529 -1.577 1.00 50.62 78 GLN A C 1
ATOM 587 O O . GLN A 1 78 ? 28.820 15.153 -1.655 1.00 50.62 78 GLN A O 1
ATOM 592 N N . GLU A 1 79 ? 27.365 13.967 -0.433 1.00 48.72 79 GLU A N 1
ATOM 593 C CA . GLU A 1 79 ? 28.100 13.997 0.838 1.00 48.72 79 GLU A CA 1
ATOM 594 C C . GLU A 1 79 ? 28.468 12.561 1.265 1.00 48.72 79 GLU A C 1
ATOM 596 O O . GLU A 1 79 ? 27.629 11.661 1.144 1.00 48.72 79 GLU A O 1
ATOM 601 N N . PRO A 1 80 ? 29.693 12.307 1.764 1.00 47.66 80 PRO A N 1
ATOM 602 C CA . PRO A 1 80 ? 30.203 10.960 1.996 1.00 47.66 80 PRO A CA 1
ATOM 603 C C . PRO A 1 80 ? 29.785 10.431 3.371 1.00 47.66 80 PRO A C 1
ATOM 605 O O . PRO A 1 80 ? 30.637 10.162 4.210 1.00 47.66 80 PRO A O 1
ATOM 608 N N . LEU A 1 81 ? 28.487 10.283 3.637 1.00 44.34 81 LEU A N 1
ATOM 609 C CA . LEU A 1 81 ? 28.006 9.631 4.858 1.00 44.34 81 LEU A CA 1
ATOM 610 C C . LEU A 1 81 ? 26.747 8.806 4.553 1.00 44.34 81 LEU A C 1
ATOM 612 O O . LEU A 1 81 ? 25.627 9.306 4.588 1.00 44.34 81 LEU A O 1
ATOM 616 N N . THR A 1 82 ? 26.990 7.511 4.327 1.00 43.88 82 THR A N 1
ATOM 617 C CA . THR A 1 82 ? 26.059 6.382 4.128 1.00 43.88 82 THR A CA 1
ATOM 618 C C . THR A 1 82 ? 25.521 6.188 2.702 1.00 43.88 82 THR A C 1
ATOM 620 O O . THR A 1 82 ? 24.569 6.837 2.286 1.00 43.88 82 THR A O 1
ATOM 623 N N . ASP A 1 83 ? 26.092 5.205 1.990 1.00 47.06 83 ASP A N 1
ATOM 624 C CA . ASP A 1 83 ? 25.505 4.530 0.816 1.00 47.06 83 ASP A CA 1
ATOM 625 C C . ASP A 1 83 ? 24.225 3.771 1.227 1.00 47.06 83 ASP A C 1
ATOM 627 O O . ASP A 1 83 ? 24.145 2.541 1.190 1.00 47.06 83 ASP A O 1
ATOM 631 N N . ALA A 1 84 ? 23.215 4.484 1.721 1.00 54.91 84 ALA A N 1
ATOM 632 C CA . ALA A 1 84 ? 21.952 3.879 2.096 1.00 54.91 84 ALA A CA 1
ATOM 633 C C . ALA A 1 84 ? 21.142 3.631 0.820 1.00 54.91 84 ALA A C 1
ATOM 635 O O . ALA A 1 84 ? 20.517 4.545 0.280 1.00 54.91 84 ALA A O 1
ATOM 636 N N . VAL A 1 85 ? 21.157 2.392 0.322 1.00 59.84 85 VAL A N 1
ATOM 637 C CA . VAL A 1 85 ? 20.180 1.936 -0.673 1.00 59.84 85 VAL A CA 1
ATOM 638 C C . VAL A 1 85 ? 18.793 2.111 -0.059 1.00 59.84 85 VAL A C 1
ATOM 640 O O . VAL A 1 85 ? 18.462 1.461 0.934 1.00 59.84 85 VAL A O 1
ATOM 643 N N . CYS A 1 86 ? 17.984 3.003 -0.629 1.00 77.44 86 CYS A N 1
ATOM 644 C CA . CYS A 1 86 ? 16.590 3.141 -0.224 1.00 77.44 86 CYS A CA 1
ATOM 645 C C . CYS A 1 86 ? 15.782 2.088 -0.984 1.00 77.44 86 CYS A C 1
ATOM 647 O O . CYS A 1 86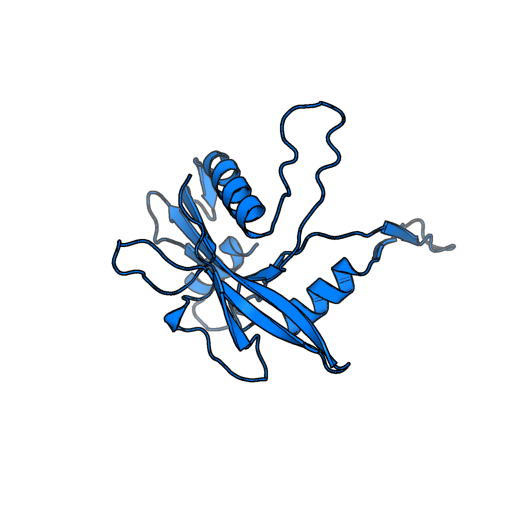 ? 15.392 2.283 -2.140 1.00 77.44 86 CYS A O 1
ATOM 649 N N . ASP A 1 87 ? 15.618 0.925 -0.357 1.00 89.75 87 ASP A N 1
ATOM 650 C CA . ASP A 1 87 ? 14.731 -0.130 -0.836 1.00 89.75 87 ASP A CA 1
ATOM 651 C C . ASP A 1 87 ? 13.284 0.100 -0.364 1.00 89.75 87 ASP A C 1
ATOM 653 O O . ASP A 1 87 ? 12.990 0.967 0.463 1.00 89.75 87 ASP A O 1
ATOM 657 N N . ALA A 1 88 ? 12.350 -0.690 -0.890 1.00 91.94 88 ALA A N 1
ATOM 658 C CA . ALA A 1 88 ? 10.936 -0.598 -0.526 1.00 91.94 88 ALA A CA 1
ATOM 659 C C . ALA A 1 88 ? 10.660 -0.749 0.985 1.00 91.94 88 ALA A C 1
ATOM 661 O O . ALA A 1 88 ? 9.703 -0.162 1.495 1.00 91.94 88 ALA A O 1
ATOM 662 N N . ILE A 1 89 ? 11.475 -1.527 1.707 1.00 91.81 89 ILE A N 1
ATOM 663 C CA . ILE A 1 89 ? 11.309 -1.737 3.151 1.00 91.81 89 ILE A CA 1
ATOM 664 C C . ILE A 1 89 ? 11.750 -0.474 3.903 1.00 91.81 89 ILE A C 1
ATOM 666 O O . ILE A 1 89 ? 10.980 0.060 4.702 1.00 91.81 89 ILE A O 1
ATOM 670 N N . GLY A 1 90 ? 12.934 0.056 3.579 1.00 90.50 90 GLY A N 1
ATOM 671 C CA . GLY A 1 90 ? 13.458 1.308 4.127 1.00 90.50 90 GLY A CA 1
ATOM 672 C C . GLY A 1 90 ? 12.564 2.507 3.810 1.00 90.50 90 GLY A C 1
ATOM 673 O O . GLY A 1 90 ? 12.339 3.357 4.669 1.00 90.50 90 GLY A O 1
ATOM 674 N N . PHE A 1 91 ? 11.954 2.537 2.623 1.00 90.56 91 PHE A N 1
ATOM 675 C CA . PHE A 1 91 ? 10.951 3.540 2.268 1.00 90.56 91 PHE A CA 1
ATOM 676 C C . PHE A 1 91 ? 9.743 3.521 3.218 1.00 90.56 91 PHE A C 1
ATOM 678 O O . PHE A 1 91 ? 9.276 4.577 3.646 1.00 90.56 91 PHE A O 1
ATOM 685 N N . ILE A 1 92 ? 9.235 2.338 3.583 1.00 92.69 92 ILE A N 1
ATOM 686 C CA . ILE A 1 92 ? 8.101 2.218 4.513 1.00 92.69 92 ILE A CA 1
ATOM 687 C C . ILE A 1 92 ? 8.501 2.583 5.943 1.00 92.69 92 ILE A C 1
ATOM 689 O O . ILE A 1 92 ? 7.728 3.252 6.629 1.00 92.69 92 ILE A O 1
ATOM 693 N N . GLU A 1 93 ? 9.704 2.215 6.381 1.00 90.06 93 GLU A N 1
ATOM 694 C CA . GLU A 1 93 ? 10.256 2.638 7.674 1.00 90.06 93 GLU A CA 1
ATOM 695 C C . GLU A 1 93 ? 10.389 4.169 7.747 1.00 90.06 93 GLU A C 1
ATOM 697 O O . GLU A 1 93 ? 9.961 4.797 8.720 1.00 90.06 93 GLU A O 1
ATOM 702 N N . GLN A 1 94 ? 10.892 4.801 6.683 1.00 88.56 94 GLN A N 1
ATOM 703 C CA . GLN A 1 94 ? 10.969 6.257 6.585 1.00 88.56 94 GLN A CA 1
ATOM 704 C C . GLN A 1 94 ? 9.574 6.894 6.579 1.00 88.56 94 GLN A C 1
ATOM 706 O O . GLN A 1 94 ? 9.332 7.852 7.317 1.00 88.56 94 GLN A O 1
ATOM 711 N N . ALA A 1 95 ? 8.632 6.340 5.811 1.00 89.50 95 ALA A N 1
ATOM 712 C CA . ALA A 1 95 ? 7.252 6.808 5.791 1.00 89.50 95 ALA A CA 1
ATOM 713 C C . ALA A 1 95 ? 6.604 6.708 7.181 1.00 89.50 95 ALA A C 1
ATOM 715 O O . ALA A 1 95 ? 5.957 7.656 7.621 1.00 89.50 95 ALA A O 1
ATOM 716 N N . GLN A 1 96 ? 6.814 5.611 7.914 1.00 90.69 96 GLN A N 1
ATOM 717 C CA . GLN A 1 96 ? 6.340 5.449 9.291 1.00 90.69 96 GLN A CA 1
ATOM 718 C C . GLN A 1 96 ? 6.867 6.560 10.213 1.00 90.69 96 GLN A C 1
ATOM 720 O O . GLN A 1 96 ? 6.105 7.075 11.038 1.00 90.69 96 GLN A O 1
ATOM 725 N N . ASN A 1 97 ? 8.130 6.962 10.061 1.00 88.06 97 ASN A N 1
ATOM 726 C CA . ASN A 1 97 ? 8.705 8.062 10.834 1.00 88.06 97 ASN A CA 1
ATOM 727 C C . ASN A 1 97 ? 8.069 9.406 10.464 1.00 88.06 97 ASN A C 1
ATOM 729 O O . ASN A 1 97 ? 7.642 10.142 11.353 1.00 88.06 97 ASN A O 1
ATOM 733 N N . SER A 1 98 ? 7.918 9.710 9.174 1.00 88.19 98 SER A N 1
ATOM 734 C CA . SER A 1 98 ? 7.267 10.947 8.718 1.00 88.19 98 SER A CA 1
ATOM 735 C C . SER A 1 98 ? 5.796 11.032 9.137 1.00 88.19 98 SER A C 1
ATOM 737 O O . SER A 1 98 ? 5.323 12.099 9.516 1.00 88.19 98 SER A O 1
ATOM 739 N N . LEU A 1 99 ? 5.073 9.909 9.149 1.00 88.88 99 LEU A N 1
ATOM 740 C CA . LEU A 1 99 ? 3.658 9.859 9.534 1.00 88.88 99 LEU A CA 1
ATOM 741 C C . LEU A 1 99 ? 3.417 10.205 11.011 1.00 88.88 99 LEU A C 1
ATOM 743 O O . LEU A 1 99 ? 2.310 10.614 11.361 1.00 88.88 99 LEU A O 1
ATOM 747 N N . SER A 1 100 ? 4.432 10.098 11.875 1.00 83.75 100 SER A N 1
ATOM 748 C CA . SER A 1 100 ? 4.331 10.555 13.270 1.00 83.75 100 SER A CA 1
ATOM 749 C C . SER A 1 100 ? 4.061 12.062 13.381 1.00 83.75 100 SER A C 1
ATOM 751 O O . SER A 1 100 ? 3.401 12.502 14.322 1.00 83.75 100 SER A O 1
ATOM 753 N N . GLN A 1 101 ? 4.484 12.841 12.378 1.00 89.06 101 GLN A N 1
ATOM 754 C CA . GLN A 1 101 ? 4.267 14.288 12.305 1.00 89.06 101 GLN A CA 1
ATOM 755 C C . GLN A 1 101 ? 2.800 14.657 12.043 1.00 89.06 101 GLN A C 1
ATOM 757 O O . GLN A 1 101 ? 2.431 15.818 12.178 1.00 89.06 101 GLN A O 1
ATOM 762 N N . LEU A 1 102 ? 1.954 13.684 11.685 1.00 89.25 102 LEU A N 1
ATOM 763 C CA . LEU A 1 102 ? 0.529 13.897 11.425 1.00 89.25 102 LEU A CA 1
ATOM 764 C C . LEU A 1 102 ? -0.346 13.773 12.685 1.00 89.25 102 LEU A C 1
ATOM 766 O O . LEU A 1 102 ? -1.572 13.793 12.574 1.00 89.25 102 LEU A O 1
ATOM 770 N N . ASN A 1 103 ? 0.243 13.639 13.880 1.00 91.88 103 ASN A N 1
ATOM 771 C CA . ASN A 1 103 ? -0.519 13.700 15.130 1.00 91.88 103 ASN A CA 1
ATOM 772 C C . ASN A 1 103 ? -1.272 15.036 15.229 1.00 91.88 103 ASN A C 1
ATOM 774 O O . ASN A 1 103 ? -0.702 16.105 15.023 1.00 91.88 103 ASN A O 1
ATOM 778 N N . GLY A 1 104 ? -2.561 14.963 15.551 1.00 90.81 104 GLY A N 1
ATOM 779 C CA . GLY A 1 104 ? -3.432 16.128 15.659 1.00 90.81 104 GLY A CA 1
ATOM 780 C C . GLY A 1 104 ? -4.062 16.575 14.341 1.00 90.81 104 GLY A C 1
ATOM 781 O O . GLY A 1 104 ? -4.947 17.423 14.384 1.00 90.81 104 GLY A O 1
ATOM 782 N N . LEU A 1 105 ? -3.683 15.997 13.192 1.00 92.50 105 LEU A N 1
ATOM 783 C CA . LEU A 1 105 ? -4.400 16.223 11.936 1.00 92.50 105 LEU A CA 1
ATOM 784 C C . LEU A 1 105 ? -5.853 15.748 12.080 1.00 92.50 105 LEU A C 1
ATOM 786 O O . LEU A 1 105 ? -6.095 14.630 12.535 1.00 92.50 105 LEU A O 1
ATOM 790 N N . GLU A 1 106 ? -6.818 16.565 11.670 1.00 91.69 106 GLU A N 1
ATOM 791 C CA . GLU A 1 106 ? -8.229 16.181 11.707 1.00 91.69 106 GLU A CA 1
ATOM 792 C C . GLU A 1 106 ? -8.627 15.372 10.469 1.00 91.69 106 GLU A C 1
ATOM 794 O O . GLU A 1 106 ? -8.429 15.793 9.329 1.00 91.69 106 GLU A O 1
ATOM 799 N N . LEU A 1 107 ? -9.246 14.213 10.697 1.00 87.38 107 LEU A N 1
ATOM 800 C CA . LEU A 1 107 ? -9.854 13.378 9.666 1.00 87.38 107 LEU A CA 1
ATOM 801 C C . LEU A 1 107 ? -11.347 13.226 9.957 1.00 87.38 107 LEU A C 1
ATOM 803 O O . LEU A 1 107 ? -11.750 12.486 10.855 1.00 87.38 107 LEU A O 1
ATOM 807 N N . SER A 1 108 ? -12.176 13.915 9.166 1.00 84.19 108 SER A N 1
ATOM 808 C CA . SER A 1 108 ? -13.640 13.957 9.333 1.00 84.19 108 SER A CA 1
ATOM 809 C C . SER A 1 108 ? -14.116 14.409 10.723 1.00 84.19 108 SER A C 1
ATOM 811 O O . SER A 1 108 ? -15.143 13.924 11.198 1.00 84.19 108 SER A O 1
ATOM 813 N N . GLY A 1 109 ? -13.391 15.348 11.338 1.00 86.38 109 GLY A N 1
ATOM 814 C CA . GLY A 1 109 ? -13.705 15.923 12.651 1.00 86.38 109 GLY A CA 1
ATOM 815 C C . GLY A 1 109 ? -13.027 15.230 13.836 1.00 86.38 109 GLY A C 1
ATOM 816 O O . GLY A 1 109 ? -13.082 15.758 14.939 1.00 86.38 109 GLY A O 1
ATOM 817 N N . ASP A 1 110 ? -12.354 14.096 13.615 1.00 91.81 110 ASP A N 1
ATOM 818 C CA . ASP A 1 110 ? -11.622 13.380 14.662 1.00 91.81 110 ASP A CA 1
ATOM 819 C C . ASP A 1 110 ? -10.110 13.576 14.496 1.00 91.81 110 ASP A C 1
ATOM 821 O O . ASP A 1 110 ? -9.563 13.371 13.407 1.00 91.81 110 ASP A O 1
ATOM 825 N N . ALA A 1 111 ? -9.414 13.920 15.580 1.00 94.19 111 ALA A N 1
ATOM 826 C CA . ALA A 1 111 ? -7.966 14.105 15.561 1.00 94.19 111 ALA A CA 1
ATOM 827 C C . ALA A 1 111 ? -7.215 12.763 15.498 1.00 94.19 111 ALA A C 1
ATOM 829 O O . ALA A 1 111 ? -7.470 11.843 16.286 1.00 94.19 111 ALA A O 1
ATOM 830 N N . VAL A 1 112 ? -6.237 12.674 14.594 1.00 95.31 112 VAL A N 1
ATOM 831 C CA . VAL A 1 112 ? -5.299 11.552 14.501 1.00 95.31 112 VAL A CA 1
ATOM 832 C C . VAL A 1 112 ? -4.437 11.491 15.760 1.00 95.31 112 VAL A C 1
ATOM 834 O O . VAL A 1 112 ? -3.781 12.459 16.141 1.00 95.31 112 VAL A O 1
ATOM 837 N N . GLU A 1 113 ? -4.405 10.325 16.392 1.00 95.38 113 GLU A N 1
ATOM 838 C CA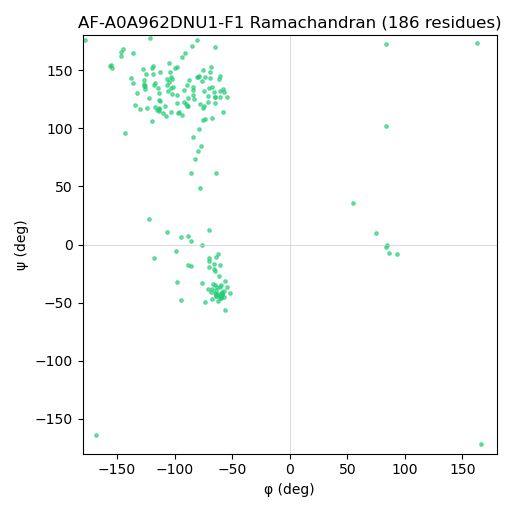 . GLU A 1 113 ? -3.533 10.032 17.528 1.00 95.38 113 GLU A CA 1
ATOM 839 C C . GLU A 1 113 ? -2.239 9.360 17.065 1.00 95.38 113 GLU A C 1
ATOM 841 O O . GLU A 1 113 ? -1.140 9.762 17.447 1.00 95.38 113 GLU A O 1
ATOM 846 N N . SER A 1 114 ? -2.352 8.341 16.214 1.00 95.25 114 SER A N 1
ATOM 847 C CA . SER A 1 114 ? -1.189 7.661 15.655 1.00 95.25 114 SER A CA 1
ATOM 848 C C . SER A 1 114 ? -1.504 7.009 14.317 1.00 95.25 114 SER A C 1
ATOM 850 O O . SER A 1 114 ? -2.631 6.587 14.057 1.00 95.25 114 SER A O 1
ATOM 852 N N . ILE A 1 115 ? -0.481 6.888 13.473 1.00 95.94 115 ILE A N 1
ATOM 853 C CA . ILE A 1 115 ? -0.551 6.149 12.215 1.00 95.94 115 ILE A CA 1
ATOM 854 C C . ILE A 1 115 ? 0.532 5.074 12.242 1.00 95.94 115 ILE A C 1
ATOM 856 O O . ILE A 1 115 ? 1.705 5.370 12.479 1.00 95.94 115 ILE A O 1
ATOM 860 N N . LYS A 1 116 ? 0.133 3.822 12.012 1.00 95.56 116 LYS A N 1
ATOM 861 C CA . LYS A 1 116 ? 1.036 2.679 11.862 1.00 95.56 116 LYS A CA 1
ATOM 862 C C . LYS A 1 116 ? 1.025 2.210 10.415 1.00 95.56 116 LYS A C 1
ATOM 864 O O . LYS A 1 116 ? -0.002 1.722 9.963 1.00 95.56 116 LYS A O 1
ATOM 869 N N . CYS A 1 117 ? 2.140 2.364 9.714 1.00 95.06 117 CYS A N 1
ATOM 870 C CA . CYS A 1 117 ? 2.366 1.929 8.343 1.00 95.06 117 CYS A CA 1
ATOM 871 C C . CYS A 1 117 ? 3.427 0.829 8.345 1.00 95.06 117 CYS A C 1
ATOM 873 O O . CYS A 1 117 ? 4.509 1.023 8.893 1.00 95.06 117 CYS A O 1
ATOM 875 N N . TYR A 1 118 ? 3.109 -0.332 7.781 1.00 95.44 118 TYR A N 1
ATOM 876 C CA . TYR A 1 118 ? 4.012 -1.479 7.795 1.00 95.44 118 TYR A CA 1
ATOM 877 C C . TYR A 1 118 ? 3.722 -2.434 6.639 1.00 95.44 118 TYR A C 1
ATOM 879 O O . TYR A 1 118 ? 2.594 -2.518 6.143 1.00 95.44 118 TYR A O 1
ATOM 887 N N . LEU A 1 119 ? 4.751 -3.173 6.229 1.00 96.94 119 LEU A N 1
ATOM 888 C CA . LEU A 1 119 ? 4.610 -4.300 5.313 1.00 96.94 119 LEU A CA 1
ATOM 889 C C . LEU A 1 119 ? 4.146 -5.537 6.086 1.00 96.94 119 LEU A C 1
ATOM 891 O O . LEU A 1 119 ? 4.523 -5.731 7.240 1.00 96.94 119 LEU A O 1
ATOM 895 N N . THR A 1 120 ? 3.302 -6.362 5.474 1.00 96.50 120 THR A N 1
ATOM 896 C CA . THR A 1 120 ? 2.727 -7.529 6.151 1.00 96.50 120 THR A CA 1
ATOM 897 C C . THR A 1 120 ? 3.472 -8.817 5.817 1.00 96.50 120 THR A C 1
ATOM 899 O O . THR A 1 120 ? 3.991 -8.987 4.714 1.00 96.50 120 THR A O 1
ATOM 902 N N . GLY A 1 121 ? 3.433 -9.768 6.743 1.00 95.25 121 GLY A N 1
ATOM 903 C CA . GLY A 1 121 ? 3.874 -11.139 6.530 1.00 95.25 121 GLY A CA 1
ATOM 904 C C . GLY A 1 121 ? 3.438 -12.042 7.677 1.00 95.25 121 GLY A C 1
ATOM 905 O O . GLY A 1 121 ? 2.560 -11.691 8.469 1.00 95.25 121 GLY A O 1
ATOM 906 N N . GLN A 1 122 ? 4.052 -13.217 7.749 1.00 93.44 122 GLN A N 1
ATOM 907 C CA . GLN A 1 122 ? 3.774 -14.233 8.761 1.00 93.44 122 GLN A CA 1
ATOM 908 C C . GLN A 1 122 ? 4.445 -13.897 10.091 1.00 93.44 122 GLN A C 1
ATOM 910 O O . GLN A 1 122 ? 5.561 -13.380 10.100 1.00 93.44 122 GLN A O 1
ATOM 915 N N . ALA A 1 123 ? 3.773 -14.236 11.192 1.00 91.88 123 ALA A N 1
ATOM 916 C CA . ALA A 1 123 ? 4.333 -14.134 12.534 1.00 91.88 123 ALA A CA 1
ATOM 917 C C . ALA A 1 123 ? 5.478 -15.141 12.730 1.00 91.88 123 ALA A C 1
ATOM 919 O O . ALA A 1 123 ? 5.352 -16.315 12.375 1.00 91.88 123 ALA A O 1
ATOM 920 N N . CYS A 1 124 ? 6.564 -14.676 13.331 1.00 90.31 124 CYS A N 1
ATOM 921 C CA . CYS A 1 124 ? 7.716 -15.467 13.733 1.00 90.31 124 CYS A CA 1
ATOM 922 C C . CYS A 1 124 ? 7.580 -15.916 15.198 1.00 90.31 124 CYS A C 1
ATOM 924 O O . CYS A 1 124 ? 6.823 -15.341 15.983 1.00 90.31 124 CYS A O 1
ATOM 926 N N . ALA A 1 125 ? 8.338 -16.943 15.591 1.00 88.31 125 ALA A N 1
ATOM 927 C CA . ALA A 1 125 ? 8.314 -17.476 16.958 1.00 88.31 125 ALA A CA 1
ATOM 928 C C . ALA A 1 125 ? 8.831 -16.483 18.020 1.00 88.31 125 ALA A C 1
ATOM 930 O O . ALA A 1 125 ? 8.486 -16.603 19.192 1.00 88.31 125 ALA A O 1
ATOM 931 N N . ASP A 1 126 ? 9.638 -15.504 17.611 1.00 88.25 126 ASP A N 1
ATOM 932 C CA . ASP A 1 126 ? 10.204 -14.443 18.452 1.00 88.25 126 ASP A CA 1
ATOM 933 C C . ASP A 1 126 ? 9.274 -13.221 18.613 1.00 88.25 126 ASP A C 1
ATOM 935 O O . ASP A 1 126 ? 9.644 -12.238 19.252 1.00 88.25 126 ASP A O 1
ATOM 939 N N . GLY A 1 127 ? 8.061 -13.273 18.051 1.00 86.81 127 GLY A N 1
ATOM 940 C CA . GLY A 1 127 ? 7.090 -12.177 18.086 1.00 86.81 127 GLY A CA 1
ATOM 941 C C . GLY A 1 127 ? 7.284 -11.121 16.995 1.00 86.81 127 GLY A C 1
ATOM 942 O O . GLY A 1 127 ? 6.492 -10.178 16.926 1.00 86.81 127 GLY A O 1
ATOM 943 N N . THR A 1 128 ? 8.289 -11.273 16.128 1.00 89.19 128 THR A N 1
ATOM 944 C CA . THR A 1 128 ? 8.445 -10.447 14.924 1.00 89.19 128 THR A CA 1
ATOM 945 C C . THR A 1 128 ? 7.542 -10.940 13.793 1.00 89.19 128 THR A C 1
ATOM 947 O O . THR A 1 128 ? 6.833 -11.942 13.916 1.00 89.19 128 THR A O 1
ATOM 950 N N . PHE A 1 129 ? 7.538 -10.216 12.676 1.00 92.06 129 PHE A N 1
ATOM 951 C CA . PHE A 1 129 ? 6.837 -10.620 11.466 1.00 92.06 129 PHE A CA 1
ATOM 952 C C . PHE A 1 129 ? 7.807 -10.612 10.291 1.00 92.06 129 PHE A C 1
ATOM 954 O O . PHE A 1 129 ? 8.594 -9.683 10.121 1.00 92.06 129 PHE A O 1
ATOM 961 N N . THR A 1 130 ? 7.709 -11.636 9.449 1.00 95.00 130 THR A N 1
ATOM 962 C CA . THR A 1 130 ? 8.312 -11.614 8.114 1.00 95.00 130 THR A CA 1
ATOM 963 C C . THR A 1 130 ? 7.647 -10.551 7.236 1.00 95.00 130 THR A C 1
ATOM 965 O O . THR A 1 130 ? 6.585 -10.020 7.561 1.00 95.00 130 THR A O 1
ATOM 968 N N . ILE A 1 131 ? 8.233 -10.294 6.071 1.00 96.06 131 ILE A N 1
ATOM 969 C CA . ILE A 1 131 ? 7.644 -9.473 5.013 1.00 96.06 131 ILE A CA 1
ATOM 970 C C . ILE A 1 131 ? 7.359 -10.380 3.816 1.00 96.06 131 ILE A C 1
ATOM 972 O O . ILE A 1 131 ? 8.281 -10.931 3.210 1.00 96.06 131 ILE A O 1
ATOM 976 N N . ARG A 1 132 ? 6.082 -10.561 3.465 1.00 95.62 132 ARG A N 1
ATOM 977 C CA . ARG A 1 132 ? 5.689 -11.402 2.330 1.00 95.62 132 ARG A CA 1
ATOM 978 C C . ARG A 1 132 ? 5.996 -10.679 1.017 1.00 95.62 132 ARG A C 1
ATOM 980 O O . ARG A 1 132 ? 5.430 -9.625 0.730 1.00 95.62 132 ARG A O 1
ATOM 987 N N . LYS A 1 133 ? 6.863 -11.277 0.200 1.00 96.12 133 LYS A N 1
ATOM 988 C CA . LYS A 1 133 ? 7.144 -10.851 -1.173 1.00 96.12 133 LYS A CA 1
ATOM 989 C C . LYS A 1 133 ? 6.160 -11.532 -2.120 1.00 96.12 133 LYS A C 1
ATOM 991 O O . LYS A 1 133 ? 6.047 -12.758 -2.139 1.00 96.12 133 LYS A O 1
ATOM 996 N N . LEU A 1 134 ? 5.472 -10.728 -2.916 1.00 95.62 134 LEU A N 1
ATOM 997 C CA . LEU A 1 134 ? 4.485 -11.145 -3.902 1.00 95.62 134 LEU A CA 1
ATOM 998 C C . LEU A 1 134 ? 5.068 -10.995 -5.309 1.00 95.62 134 LEU A C 1
ATOM 1000 O O . LEU A 1 134 ? 5.782 -10.031 -5.570 1.00 95.62 134 LEU A O 1
ATOM 1004 N N . ALA A 1 135 ? 4.758 -11.922 -6.208 1.00 94.38 135 ALA A N 1
ATOM 1005 C CA . ALA A 1 135 ? 5.045 -11.848 -7.632 1.00 94.38 135 ALA A CA 1
ATOM 1006 C C . ALA A 1 135 ? 3.783 -11.447 -8.404 1.00 94.38 135 ALA A C 1
ATOM 1008 O O . ALA A 1 135 ? 2.697 -11.970 -8.175 1.00 94.38 135 ALA A O 1
ATOM 1009 N N . ILE A 1 136 ? 3.947 -10.521 -9.339 1.00 91.81 136 ILE A N 1
ATOM 1010 C CA . ILE A 1 136 ? 2.916 -10.048 -10.256 1.00 91.81 136 ILE A CA 1
ATOM 1011 C C . ILE A 1 136 ? 3.356 -10.453 -11.653 1.00 91.81 136 ILE A C 1
ATOM 1013 O O . ILE A 1 136 ? 4.395 -9.991 -12.136 1.00 91.81 136 ILE A O 1
ATOM 1017 N N . HIS A 1 137 ? 2.574 -11.321 -12.283 1.00 87.44 137 HIS A N 1
ATOM 1018 C CA . HIS A 1 137 ? 2.818 -11.799 -13.636 1.00 87.44 137 HIS A CA 1
ATOM 1019 C C . HIS A 1 137 ? 1.958 -11.003 -14.606 1.00 87.44 137 HIS A C 1
ATOM 1021 O O . HIS A 1 137 ? 0.741 -10.974 -14.475 1.00 87.44 137 HIS A O 1
ATOM 1027 N N . ASP A 1 138 ? 2.579 -10.341 -15.579 1.00 77.88 138 ASP A N 1
ATOM 1028 C CA . ASP A 1 138 ? 1.822 -9.631 -16.603 1.00 77.88 138 ASP A CA 1
ATOM 1029 C C . ASP A 1 138 ? 1.530 -10.501 -17.836 1.00 77.88 138 ASP A C 1
ATOM 1031 O O . ASP A 1 138 ? 2.170 -11.522 -18.096 1.00 77.88 138 ASP A O 1
ATOM 1035 N N . LYS A 1 139 ? 0.586 -10.036 -18.663 1.00 77.00 139 LYS A N 1
ATOM 1036 C CA . LYS A 1 139 ? 0.207 -10.676 -19.937 1.00 77.00 139 LYS A CA 1
ATOM 1037 C C . LYS A 1 139 ? 1.331 -10.753 -20.983 1.00 77.00 139 LYS A C 1
ATOM 1039 O O . LYS A 1 139 ? 1.140 -11.338 -22.044 1.00 77.00 139 LYS A O 1
ATOM 1044 N N . HIS A 1 140 ? 2.469 -10.115 -20.729 1.00 76.12 140 HIS A N 1
ATOM 1045 C CA . HIS A 1 140 ? 3.642 -10.088 -21.598 1.00 76.12 140 HIS A CA 1
ATOM 1046 C C . HIS A 1 140 ? 4.786 -10.961 -21.050 1.00 76.12 140 HIS A C 1
ATOM 1048 O O . HIS A 1 140 ? 5.905 -10.879 -21.559 1.00 76.12 140 HIS A O 1
ATOM 1054 N N . GLY A 1 141 ? 4.526 -11.783 -20.026 1.00 75.75 141 GLY A N 1
ATOM 1055 C CA . GLY A 1 141 ? 5.493 -12.709 -19.441 1.00 75.75 141 GLY A CA 1
ATOM 1056 C C . GLY A 1 141 ? 6.550 -12.050 -18.553 1.00 75.75 141 GLY A C 1
ATOM 1057 O O . GLY A 1 141 ? 7.514 -12.715 -18.171 1.00 75.75 141 GLY A O 1
ATOM 1058 N N . ARG A 1 142 ? 6.413 -10.761 -18.207 1.00 83.06 142 ARG A N 1
ATOM 1059 C CA . ARG A 1 142 ? 7.312 -10.125 -17.235 1.00 83.06 142 ARG A CA 1
ATOM 1060 C C . ARG A 1 142 ? 6.770 -10.341 -15.831 1.00 83.06 142 ARG A C 1
ATOM 1062 O O . ARG A 1 142 ? 5.566 -10.277 -15.589 1.00 83.06 142 ARG A O 1
ATOM 1069 N N . THR A 1 143 ? 7.691 -10.580 -14.905 1.00 87.69 143 THR A N 1
ATOM 1070 C CA . THR A 1 143 ? 7.376 -10.753 -13.488 1.00 87.69 143 THR A CA 1
ATOM 1071 C C . THR A 1 143 ? 7.964 -9.597 -12.703 1.00 87.69 143 THR A C 1
ATOM 1073 O O . THR A 1 143 ? 9.144 -9.281 -12.853 1.00 87.69 143 THR A O 1
ATOM 1076 N N . ARG A 1 144 ? 7.141 -8.985 -11.859 1.00 90.00 144 ARG A N 1
ATOM 1077 C CA . ARG A 1 144 ? 7.541 -7.938 -10.918 1.00 90.00 144 ARG A CA 1
ATOM 1078 C C . ARG A 1 144 ? 7.276 -8.394 -9.502 1.00 90.00 144 ARG A C 1
ATOM 1080 O O . ARG A 1 144 ? 6.389 -9.210 -9.282 1.00 90.00 144 ARG A O 1
ATOM 1087 N N . ASN A 1 145 ? 8.029 -7.856 -8.555 1.00 94.81 145 ASN A N 1
ATOM 1088 C CA . ASN A 1 145 ? 7.775 -8.115 -7.150 1.00 94.81 145 ASN A CA 1
ATOM 1089 C C . ASN A 1 145 ? 7.102 -6.914 -6.496 1.00 94.81 145 ASN A C 1
ATOM 1091 O O . ASN A 1 145 ? 7.367 -5.764 -6.847 1.00 94.81 145 ASN A O 1
ATOM 1095 N N . ALA A 1 146 ? 6.264 -7.196 -5.512 1.00 96.31 146 ALA A N 1
ATOM 1096 C CA . ALA A 1 146 ? 5.669 -6.202 -4.643 1.00 96.31 146 ALA A CA 1
ATOM 1097 C C . ALA A 1 146 ? 5.527 -6.759 -3.226 1.00 96.31 146 ALA A C 1
ATOM 1099 O O . ALA A 1 146 ? 5.653 -7.958 -2.983 1.00 96.31 146 ALA A O 1
ATOM 1100 N N . PHE A 1 147 ? 5.222 -5.875 -2.296 1.00 97.38 147 PHE A N 1
ATOM 1101 C CA . PHE A 1 147 ? 4.911 -6.178 -0.914 1.00 97.38 147 PHE A CA 1
ATOM 1102 C C . PHE A 1 147 ? 3.496 -5.706 -0.609 1.00 97.38 147 PHE A C 1
ATOM 1104 O O . PHE A 1 147 ? 3.036 -4.699 -1.149 1.00 97.38 147 PHE A O 1
ATOM 1111 N N . ASN A 1 148 ? 2.807 -6.425 0.270 1.00 97.50 148 ASN A N 1
ATOM 1112 C CA . ASN A 1 148 ? 1.535 -5.967 0.809 1.00 97.50 148 ASN A CA 1
ATOM 1113 C C . ASN A 1 148 ? 1.781 -5.027 1.994 1.00 97.50 148 ASN A C 1
ATOM 1115 O O . ASN A 1 148 ? 2.592 -5.335 2.867 1.00 97.50 148 ASN A O 1
ATOM 1119 N N . ALA A 1 149 ? 1.061 -3.911 2.038 1.00 97.81 149 ALA A N 1
ATOM 1120 C CA . ALA A 1 149 ? 1.151 -2.932 3.111 1.00 97.81 149 ALA A CA 1
ATOM 1121 C C . ALA A 1 149 ? -0.184 -2.754 3.839 1.00 97.81 149 ALA A C 1
ATOM 1123 O O . ALA A 1 149 ? -1.267 -2.896 3.263 1.00 97.81 149 ALA A O 1
ATOM 1124 N N . LYS A 1 150 ? -0.089 -2.378 5.115 1.00 97.50 150 LYS A N 1
ATOM 1125 C CA . LYS A 1 150 ? -1.213 -1.919 5.929 1.00 97.50 150 LYS A CA 1
ATOM 1126 C C . LYS A 1 150 ? -0.926 -0.558 6.532 1.00 97.50 150 LYS A C 1
ATOM 1128 O O . LYS A 1 150 ? 0.208 -0.251 6.896 1.00 97.50 150 LYS A O 1
ATOM 1133 N N . VAL A 1 151 ? -1.992 0.225 6.676 1.00 97.19 151 VAL A N 1
ATOM 1134 C CA . VAL A 1 151 ? -1.971 1.502 7.386 1.00 97.19 151 VAL A CA 1
ATOM 1135 C C . VAL A 1 151 ? -3.117 1.527 8.389 1.00 97.19 151 VAL A C 1
ATOM 1137 O O . VAL A 1 151 ? -4.283 1.498 8.007 1.00 97.19 151 VAL A O 1
ATOM 1140 N N . ASN A 1 152 ? -2.791 1.599 9.675 1.00 96.88 152 ASN A N 1
ATOM 1141 C CA . ASN A 1 152 ? -3.767 1.703 10.753 1.00 96.88 152 ASN A CA 1
ATOM 1142 C C . ASN A 1 152 ? -3.715 3.120 11.325 1.00 96.88 152 ASN A C 1
ATOM 1144 O O . ASN A 1 152 ? -2.678 3.542 11.836 1.00 96.88 152 ASN A O 1
ATOM 1148 N N . ILE A 1 153 ? -4.826 3.843 11.252 1.00 96.44 153 ILE A N 1
ATOM 1149 C CA . ILE A 1 153 ? -4.953 5.212 11.757 1.00 96.44 153 ILE A CA 1
ATOM 1150 C C . ILE A 1 153 ? -5.812 5.169 13.018 1.00 96.44 153 ILE A C 1
ATOM 1152 O O . ILE A 1 153 ? -7.015 4.915 12.944 1.00 96.44 153 ILE A O 1
ATOM 1156 N N . HIS A 1 154 ? -5.197 5.415 14.170 1.00 96.06 154 HIS A N 1
ATOM 1157 C CA . HIS A 1 154 ? -5.886 5.557 15.449 1.00 96.06 154 HIS A CA 1
ATOM 1158 C C . HIS A 1 154 ? -6.269 7.018 15.653 1.00 96.06 154 HIS A C 1
ATOM 1160 O O . HIS A 1 154 ? -5.484 7.926 15.361 1.00 96.06 154 HIS A O 1
ATOM 1166 N N . ARG A 1 155 ? -7.491 7.238 16.129 1.00 94.25 155 ARG A N 1
ATOM 1167 C CA . ARG A 1 155 ? -8.096 8.556 16.322 1.00 94.25 155 ARG A CA 1
ATOM 1168 C C . ARG A 1 155 ? -8.585 8.635 17.763 1.00 94.25 155 ARG A C 1
ATOM 1170 O O . ARG A 1 155 ? -9.073 7.629 18.270 1.00 94.25 155 ARG A O 1
ATOM 1177 N N . ARG A 1 156 ? -8.447 9.800 18.402 1.00 92.12 156 ARG A N 1
ATOM 1178 C CA . ARG A 1 156 ? -8.621 9.937 19.865 1.00 92.12 156 ARG A CA 1
ATOM 1179 C C . ARG A 1 156 ? -10.006 9.514 20.355 1.00 92.12 156 ARG A C 1
ATOM 1181 O O . ARG A 1 156 ? -10.110 8.782 21.330 1.00 92.12 156 ARG A O 1
ATOM 1188 N N . ASP A 1 157 ? -11.047 9.919 19.636 1.00 89.69 157 ASP A N 1
ATOM 1189 C CA . ASP A 1 157 ? -12.441 9.740 20.062 1.00 89.69 157 ASP A CA 1
ATOM 1190 C C . ASP A 1 157 ? -13.267 8.939 19.044 1.00 89.69 157 ASP A C 1
ATOM 1192 O O . ASP A 1 157 ? -14.494 9.022 19.002 1.00 89.69 157 ASP A O 1
ATOM 1196 N N . ALA A 1 158 ? -12.599 8.149 18.197 1.00 91.25 158 ALA A N 1
ATOM 1197 C CA . ALA A 1 158 ? -13.259 7.422 17.122 1.00 91.25 158 ALA A CA 1
ATOM 1198 C C . ALA A 1 158 ? -12.605 6.075 16.815 1.00 91.25 158 ALA A C 1
ATOM 1200 O O . ALA A 1 158 ? -11.450 5.807 17.144 1.00 91.25 158 ALA A O 1
ATOM 1201 N N . THR A 1 159 ? -13.350 5.208 16.129 1.00 91.75 159 THR A N 1
ATOM 1202 C CA . THR A 1 159 ? -12.850 3.889 15.736 1.00 91.75 159 THR A CA 1
ATOM 1203 C C . THR A 1 159 ? -11.635 4.005 14.808 1.00 91.75 159 THR A C 1
ATOM 1205 O O . THR A 1 159 ? -11.596 4.896 13.944 1.00 91.75 159 THR A O 1
ATOM 1208 N N . PRO A 1 160 ? -10.641 3.107 14.942 1.00 94.88 160 PRO A N 1
ATOM 1209 C CA . PRO A 1 160 ? -9.495 3.103 14.049 1.00 94.88 160 PRO A CA 1
ATOM 1210 C C . 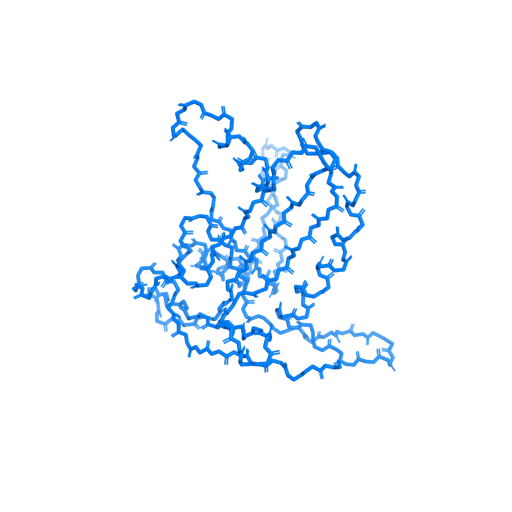PRO A 1 160 ? -9.908 2.879 12.594 1.00 94.88 160 PRO A C 1
ATOM 1212 O O . PRO A 1 160 ? -10.825 2.110 12.294 1.00 94.88 160 PRO A O 1
ATOM 1215 N N . ILE A 1 161 ? -9.193 3.525 11.678 1.00 95.88 161 ILE A N 1
ATOM 1216 C CA . ILE A 1 161 ? -9.330 3.289 10.242 1.00 95.88 161 ILE A CA 1
ATOM 1217 C C . ILE A 1 161 ? -8.234 2.304 9.847 1.00 95.88 161 ILE A C 1
ATOM 1219 O O . ILE A 1 161 ? -7.048 2.618 9.938 1.00 95.88 161 ILE A O 1
ATOM 1223 N N . LEU A 1 162 ? -8.637 1.104 9.436 1.00 96.62 162 LEU A N 1
ATOM 1224 C CA . LEU A 1 162 ? -7.731 0.033 9.028 1.00 96.62 162 LEU A CA 1
ATOM 1225 C C . LEU A 1 162 ? -7.723 -0.048 7.502 1.00 96.62 162 LEU A C 1
ATOM 1227 O O . LEU A 1 162 ? -8.743 -0.359 6.889 1.00 96.62 162 LEU A O 1
ATOM 1231 N N . LEU A 1 163 ? -6.581 0.265 6.899 1.00 97.38 163 LEU A N 1
ATOM 1232 C CA . LEU A 1 163 ? -6.373 0.286 5.454 1.00 97.38 163 LEU A CA 1
ATOM 1233 C C . LEU A 1 163 ? -5.399 -0.824 5.048 1.00 97.38 163 LEU A C 1
ATOM 1235 O O . LEU A 1 163 ? -4.469 -1.151 5.792 1.00 97.38 163 LEU A O 1
ATOM 1239 N N . GLY A 1 164 ? -5.577 -1.361 3.842 1.00 96.88 164 GLY A N 1
ATOM 1240 C CA . GLY A 1 164 ? -4.824 -2.518 3.369 1.00 96.88 164 GLY A CA 1
ATOM 1241 C C . GLY A 1 164 ? -5.420 -3.845 3.846 1.00 96.88 164 GLY A C 1
ATOM 1242 O O . GLY A 1 164 ? -6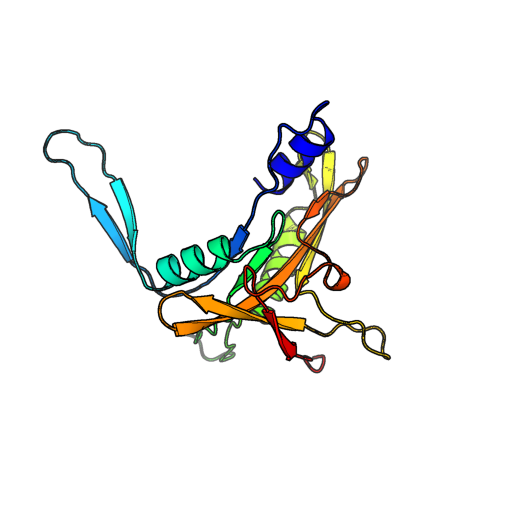.347 -3.893 4.657 1.00 96.88 164 GLY A O 1
ATOM 1243 N N . ILE A 1 165 ? -4.875 -4.943 3.329 1.00 96.44 165 ILE A N 1
ATOM 1244 C CA . ILE A 1 165 ? -5.345 -6.304 3.613 1.00 96.44 165 ILE A CA 1
ATOM 1245 C C . ILE A 1 165 ? -4.401 -6.966 4.618 1.00 96.44 165 ILE A C 1
ATOM 1247 O O . ILE A 1 165 ? -3.191 -6.758 4.584 1.00 96.44 165 ILE A O 1
ATOM 1251 N N . GLU A 1 166 ? -4.944 -7.754 5.544 1.00 95.44 166 GLU A N 1
ATOM 1252 C CA . GLU A 1 166 ? -4.132 -8.580 6.444 1.00 95.44 166 GLU A CA 1
ATOM 1253 C C . GLU A 1 166 ? -3.457 -9.722 5.696 1.00 95.44 166 GLU A C 1
ATOM 1255 O O . GLU A 1 166 ? -4.074 -10.347 4.843 1.00 95.44 166 GLU A O 1
ATOM 1260 N N . ASP A 1 167 ? -2.229 -10.061 6.085 1.00 95.00 167 ASP A N 1
ATOM 1261 C CA . ASP A 1 167 ? -1.442 -11.106 5.420 1.00 95.00 167 ASP A CA 1
ATOM 1262 C C . ASP A 1 167 ? -2.197 -12.440 5.275 1.00 95.00 167 ASP A C 1
ATOM 1264 O O . ASP A 1 167 ? -2.197 -13.063 4.217 1.00 95.00 167 ASP A O 1
ATOM 1268 N N . ARG A 1 168 ? -2.926 -12.846 6.321 1.00 93.38 168 ARG A N 1
ATOM 1269 C CA . ARG A 1 168 ? -3.742 -14.074 6.342 1.00 93.38 168 ARG A CA 1
ATOM 1270 C C . ARG A 1 168 ? -4.938 -14.066 5.380 1.00 93.38 168 ARG A C 1
ATOM 1272 O O . ARG A 1 168 ? -5.548 -15.108 5.175 1.00 93.38 168 ARG A O 1
ATOM 1279 N N . LEU A 1 169 ? -5.331 -12.893 4.886 1.00 94.25 169 LEU A N 1
ATOM 1280 C CA . LEU A 1 169 ? -6.448 -12.705 3.957 1.00 94.25 169 LEU A CA 1
ATOM 1281 C C . LEU A 1 169 ? -5.971 -12.572 2.506 1.00 94.25 169 LEU A C 1
ATOM 1283 O O . LEU A 1 169 ? -6.806 -12.494 1.606 1.00 94.25 169 LEU A O 1
ATOM 1287 N N . LEU A 1 170 ? -4.655 -12.532 2.275 1.00 92.56 170 LEU A N 1
ATOM 1288 C CA . LEU A 1 170 ? -4.101 -12.582 0.930 1.00 92.56 170 LEU A CA 1
ATOM 1289 C C . LEU A 1 170 ? -4.409 -13.945 0.308 1.00 92.56 170 LEU A C 1
ATOM 1291 O O . LEU A 1 170 ? -4.207 -14.988 0.931 1.00 92.56 170 LEU A O 1
ATOM 1295 N N . CYS A 1 171 ? -4.921 -13.914 -0.917 1.00 84.50 171 CYS A N 1
ATOM 1296 C CA . CYS A 1 171 ? -5.265 -15.099 -1.684 1.00 84.50 171 CYS A CA 1
ATOM 1297 C C . CYS A 1 171 ? -4.179 -15.354 -2.733 1.00 84.50 171 CYS A C 1
ATOM 1299 O O . CYS A 1 171 ? -3.846 -14.443 -3.487 1.00 84.50 171 CYS A O 1
ATOM 1301 N N . ASP A 1 172 ? -3.664 -16.583 -2.802 1.00 79.31 172 ASP A N 1
ATOM 1302 C CA . ASP A 1 172 ? -2.793 -17.025 -3.895 1.00 79.31 172 ASP A CA 1
ATOM 1303 C C . ASP A 1 172 ? -3.661 -17.453 -5.095 1.00 79.31 172 ASP A C 1
ATOM 1305 O O . ASP A 1 172 ? -3.867 -18.636 -5.359 1.00 79.31 172 ASP A O 1
ATOM 1309 N N . ASP A 1 173 ? -4.231 -16.464 -5.783 1.00 82.38 173 ASP A N 1
ATOM 1310 C CA . ASP A 1 173 ? -5.014 -16.612 -7.017 1.00 82.38 173 ASP A CA 1
ATOM 1311 C C . ASP A 1 173 ? -4.255 -15.923 -8.156 1.00 82.38 173 ASP A C 1
ATOM 1313 O O . ASP A 1 173 ? -3.785 -14.800 -7.983 1.00 82.38 173 ASP A O 1
ATOM 1317 N N . GLU A 1 174 ? -4.147 -16.568 -9.320 1.00 77.62 174 GLU A N 1
ATOM 1318 C CA . GLU A 1 174 ? -3.398 -16.053 -10.480 1.00 77.62 174 GLU A CA 1
ATOM 1319 C C . GLU A 1 174 ? -3.922 -14.707 -11.011 1.00 77.62 174 GLU A C 1
ATOM 1321 O O . GLU A 1 174 ? -3.211 -14.003 -11.726 1.00 77.62 174 GLU A O 1
ATOM 1326 N N . ARG A 1 175 ? -5.155 -14.316 -10.659 1.00 84.12 175 ARG A N 1
ATOM 1327 C CA . ARG A 1 175 ? -5.701 -12.980 -10.958 1.00 84.12 175 ARG A CA 1
ATOM 1328 C C . ARG A 1 175 ? -5.039 -11.866 -10.146 1.00 84.12 175 ARG A C 1
ATOM 1330 O O . ARG A 1 175 ? -5.172 -10.696 -10.506 1.00 84.12 175 ARG A O 1
ATOM 1337 N N . TYR A 1 176 ? -4.385 -12.212 -9.042 1.00 89.50 176 TYR A N 1
ATOM 1338 C CA . TYR A 1 176 ? -3.742 -11.290 -8.117 1.00 89.50 176 TYR A CA 1
ATOM 1339 C C . TYR A 1 176 ? -2.248 -11.593 -7.984 1.00 89.50 176 TYR A C 1
ATOM 1341 O O . TYR A 1 176 ? -1.708 -12.519 -8.585 1.00 89.50 176 TYR A O 1
ATOM 1349 N N . ALA A 1 177 ? -1.557 -10.773 -7.197 1.00 86.88 177 ALA A N 1
ATOM 1350 C CA . ALA A 1 177 ? -0.170 -11.031 -6.850 1.00 86.88 177 ALA A CA 1
ATOM 1351 C C . ALA A 1 177 ? -0.054 -12.316 -6.002 1.00 86.88 177 ALA A C 1
ATOM 1353 O O . ALA A 1 177 ? -0.705 -12.432 -4.964 1.00 86.88 177 ALA A O 1
ATOM 1354 N N . VAL A 1 178 ? 0.796 -13.252 -6.424 1.00 91.25 178 VAL A N 1
ATOM 1355 C CA . VAL A 1 178 ? 0.978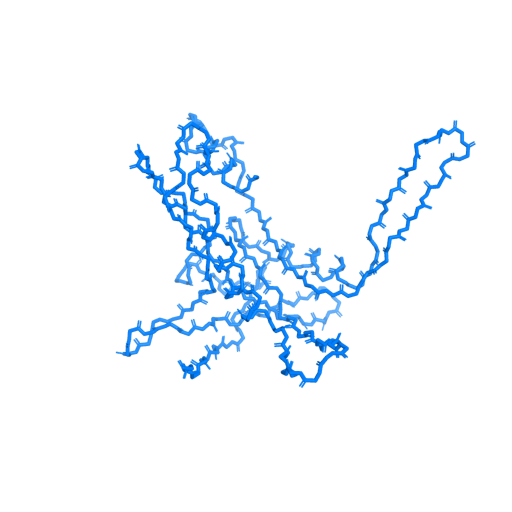 -14.566 -5.785 1.00 91.25 178 VAL A CA 1
ATOM 1356 C C . VAL A 1 178 ? 2.201 -14.582 -4.881 1.00 91.25 178 VAL A C 1
ATOM 1358 O O . VAL A 1 178 ? 3.170 -13.860 -5.112 1.00 91.25 178 VAL A O 1
ATOM 1361 N N . THR A 1 179 ? 2.201 -15.407 -3.841 1.00 92.81 179 THR A N 1
ATOM 1362 C CA . THR A 1 179 ? 3.330 -15.473 -2.909 1.00 92.81 179 THR A CA 1
ATOM 1363 C C . THR A 1 179 ? 4.601 -15.986 -3.600 1.00 92.81 179 THR A C 1
ATOM 1365 O O . THR A 1 179 ? 4.639 -17.094 -4.128 1.00 92.81 179 THR A O 1
ATOM 1368 N N . ARG A 1 180 ? 5.676 -15.185 -3.564 1.00 92.75 180 ARG A N 1
ATOM 1369 C CA . ARG A 1 180 ? 7.016 -15.556 -4.055 1.00 92.75 180 ARG A CA 1
ATOM 1370 C C . ARG A 1 180 ? 7.936 -16.029 -2.932 1.00 92.75 180 ARG A C 1
ATOM 1372 O O . ARG A 1 180 ? 8.820 -16.848 -3.165 1.00 92.75 180 ARG A O 1
ATOM 1379 N N . GLY A 1 181 ? 7.769 -15.484 -1.731 1.00 93.06 181 GLY A N 1
ATOM 1380 C CA . GLY A 1 181 ? 8.572 -15.846 -0.569 1.00 93.06 181 GLY A CA 1
ATOM 1381 C C . GLY A 1 181 ? 8.412 -14.863 0.582 1.00 93.06 181 GLY A C 1
ATOM 1382 O O . GLY A 1 181 ? 7.577 -13.961 0.538 1.00 93.06 181 GLY A O 1
ATOM 1383 N N . HIS A 1 182 ? 9.241 -15.031 1.606 1.00 93.19 182 HIS A N 1
ATOM 1384 C CA . HIS A 1 182 ? 9.246 -14.200 2.804 1.00 93.19 182 HIS A CA 1
ATOM 1385 C C . HIS A 1 182 ? 10.646 -13.635 3.033 1.00 93.19 182 HIS A C 1
ATOM 1387 O O . HIS A 1 182 ? 11.638 -14.346 2.880 1.00 93.19 182 HIS A O 1
ATOM 1393 N N . VAL A 1 183 ? 10.717 -12.353 3.374 1.00 92.12 183 VAL A N 1
ATOM 1394 C CA . VAL A 1 183 ? 11.949 -11.660 3.754 1.00 92.12 183 VAL A CA 1
ATOM 1395 C C . VAL A 1 183 ? 11.955 -11.498 5.270 1.00 92.12 183 VAL A C 1
ATOM 1397 O O . VAL A 1 183 ? 10.943 -11.115 5.858 1.00 92.12 183 VAL A O 1
ATOM 1400 N N . VAL A 1 184 ? 13.094 -11.785 5.891 1.00 85.62 184 VAL A N 1
ATOM 1401 C CA . VAL A 1 184 ? 13.384 -11.463 7.290 1.00 85.62 184 VAL A CA 1
ATOM 1402 C C . VAL A 1 184 ? 14.484 -10.411 7.255 1.00 85.62 184 VAL A C 1
ATOM 1404 O O . VAL A 1 184 ? 15.512 -10.639 6.619 1.00 85.62 184 VAL A O 1
ATOM 1407 N N . ARG A 1 185 ? 14.261 -9.246 7.866 1.00 72.00 185 ARG A N 1
ATOM 1408 C CA . ARG A 1 185 ? 15.359 -8.325 8.173 1.00 72.00 185 ARG A CA 1
ATOM 1409 C C . ARG A 1 185 ? 15.858 -8.691 9.560 1.00 72.00 185 ARG A C 1
ATOM 1411 O O . ARG A 1 185 ? 15.076 -8.652 10.508 1.00 72.00 185 ARG A O 1
ATOM 1418 N N . ASP A 1 186 ? 17.131 -9.051 9.659 1.00 55.50 186 ASP A N 1
ATOM 1419 C CA . ASP A 1 186 ? 17.800 -9.105 10.953 1.00 55.50 186 ASP A CA 1
ATOM 1420 C C . ASP A 1 186 ? 17.759 -7.694 11.549 1.00 55.50 186 ASP A C 1
ATOM 1422 O O . ASP A 1 186 ? 18.086 -6.718 10.869 1.00 55.50 186 ASP A O 1
ATOM 1426 N N . GLY A 1 187 ? 17.256 -7.579 12.778 1.00 50.78 187 GLY A N 1
ATOM 1427 C CA . GLY A 1 187 ? 17.106 -6.289 13.444 1.00 50.78 187 GLY A CA 1
ATOM 1428 C C . GLY A 1 187 ? 18.446 -5.561 13.550 1.00 50.78 187 GLY A C 1
ATOM 1429 O O . GLY A 1 187 ? 19.449 -6.162 13.931 1.00 50.78 187 GLY A O 1
ATOM 1430 N N . THR A 1 188 ? 18.446 -4.271 13.215 1.00 37.00 188 THR A N 1
ATOM 1431 C CA . THR A 1 188 ? 19.457 -3.314 13.693 1.00 37.00 188 THR A CA 1
ATOM 1432 C C . THR A 1 188 ? 19.357 -3.126 15.195 1.00 37.00 188 THR A C 1
ATOM 1434 O O . THR A 1 188 ? 18.204 -2.977 15.669 1.00 37.00 188 THR A O 1
#

Secondary structure (DSSP, 8-state):
-HHHHHHHHHH-SSTTSPPP-EEE-----EEEEEE-TTS--EEEEEESHHHHHHHHHHHTPPTT-EEEE--EE----SSSS----EEHHHHHHHHHHHHGGGTT-EETTEEEEEEEEEE--PBPTTS-B-EEEEEEE-TTS-EEEEEEEEEEEEETTEEEEEEE--GGG----TTSPEEEEEE-PPP-

Sequence (188 aa):
VLADNAIAGQKAASRTVPLLRTSFHVGNCYEFHHAEGLNPTMYCDIVGDVTIELARMVEHAMPGQILVGDFALETISQEPLTDAVCDAIGFIEQAQNSLSQLNGLELSGDAVESIKCYLTGQACADGTFTIRKLAIHDKHGRTRNAFNAKVNIHRRDATPILLGIEDRLLCDDERYAVTRGHVVRDGT

Solvent-accessible surface area (backbone atoms only — not comparable to full-atom values): 10942 Å² total; per-residue (Å²): 106,72,66,56,49,51,51,50,42,72,70,43,95,56,92,78,57,77,66,60,55,42,58,47,75,74,64,65,66,47,80,44,76,44,76,50,95,88,47,96,62,69,47,77,45,79,47,42,66,42,54,58,51,44,53,55,50,40,69,28,42,52,80,32,23,31,37,36,36,71,36,74,39,82,57,89,66,97,59,101,75,76,89,54,62,48,26,49,66,54,49,41,56,50,48,32,58,60,42,57,75,47,48,62,45,70,60,95,87,39,37,28,60,47,53,49,49,45,68,34,36,56,77,43,98,86,75,48,63,30,33,35,35,23,36,38,76,47,101,83,78,50,75,45,50,27,31,44,27,33,39,39,37,37,30,76,89,50,81,65,48,77,40,38,58,56,55,90,71,64,59,83,39,92,78,30,44,26,82,71,47,72,47,77,78,82,82,129

Foldseek 3Di:
DQLLLLVCCVPDPDNPRFQAFEEAEDDDWDWDWDCDPPDRDIDIDIDDVRVVVRVLQSQQTDRLWYKYFFDWDQPPDPDPDDSDTCTSQNVQVVVQVVQQVQAQPDDPNFGWHHKDKHFAADADPVRDGWWWWWWGADPVRDITIITIMWMWTDTDPDDIRITHDHHVPDDQDNSHTHTPDTHDDDDD

Mean predicted aligned error: 7.06 Å

Nearest PDB structures (foldseek):
  2w01-assembly1_B  TM=6.550E-01  e=8.919E-02  Synechocystis sp. PCC 6803
  1wc5-assembly1_A  TM=8.167E-01  e=1.449E+00  Limnospira platensis
  3r5g-assembly2_B  TM=6.116E-01  e=3.020E-01  Pseudomonas aeruginosa
  7pdh-assembly1_A  TM=5.883E-01  e=5.722E-01  Bos taurus
  6k3f-assembly1_D  TM=1.495E-01  e=7.370E+00  Rattus norvegicus

Radius of gyration: 18.88 Å; Cα contacts (8 Å, |Δi|>4): 356; chains: 1; bounding box: 56×45×50 Å